Protein AF-A0A840R3I0-F1 (afdb_monomer)

Nearest PDB structures (foldseek):
  2jao-assembly1_A  TM=8.597E-01  e=3.260E-11  Mus musculus
  4l57-assembly1_B-2  TM=8.379E-01  e=2.140E-10  Homo sapiens
  4yih-assembly1_B  TM=8.306E-01  e=2.140E-10  Homo sapiens
  4l6c-assembly1_A  TM=8.025E-01  e=9.720E-11  Homo sapiens
  4mum-assembly1_A-2  TM=7.856E-01  e=7.203E-10  Homo sapiens

Organism: NCBI:txid641702

Radius of gyration: 22.72 Å; Cα contacts (8 Å, |Δi|>4): 338; chains: 1; bounding box: 60×53×65 Å

Structure (mmCIF, N/CA/C/O backbone):
data_AF-A0A840R3I0-F1
#
_entry.id   AF-A0A840R3I0-F1
#
loop_
_atom_site.group_PDB
_atom_site.id
_atom_site.type_symbol
_atom_site.label_atom_id
_atom_site.label_alt_id
_atom_site.label_comp_id
_atom_site.label_asym_id
_atom_site.label_entity_id
_atom_site.label_seq_id
_atom_site.pdbx_PDB_ins_code
_atom_site.Cartn_x
_atom_site.Cartn_y
_atom_site.Cartn_z
_atom_site.occupancy
_atom_site.B_iso_or_equiv
_atom_site.auth_seq_id
_atom_site.auth_comp_id
_atom_site.auth_asym_id
_atom_site.auth_atom_id
_atom_site.pdbx_PDB_model_num
ATOM 1 N N . MET A 1 1 ? -36.618 -3.428 13.137 1.00 37.09 1 MET A N 1
ATOM 2 C CA . MET A 1 1 ? -35.444 -3.720 13.978 1.00 37.09 1 MET A CA 1
ATOM 3 C C . MET A 1 1 ? -34.244 -3.795 13.050 1.00 37.09 1 MET A C 1
ATOM 5 O O . MET A 1 1 ? -34.026 -4.826 12.432 1.00 37.09 1 MET A O 1
ATOM 9 N N . ARG A 1 2 ? -33.589 -2.657 12.814 1.00 34.25 2 ARG A N 1
ATOM 10 C CA . ARG A 1 2 ? -32.203 -2.610 12.343 1.00 34.25 2 ARG A CA 1
ATOM 11 C C . ARG A 1 2 ? -31.468 -2.028 13.534 1.00 34.25 2 ARG A C 1
ATOM 13 O O . ARG A 1 2 ? -31.820 -0.922 13.937 1.00 34.25 2 ARG A O 1
ATOM 20 N N . ASP A 1 3 ? -30.626 -2.843 14.146 1.00 40.00 3 ASP A N 1
ATOM 21 C CA . ASP A 1 3 ? -29.801 -2.406 15.258 1.00 40.00 3 ASP A CA 1
ATOM 22 C C . ASP A 1 3 ? -28.827 -1.315 14.808 1.00 40.00 3 ASP A C 1
ATOM 24 O O . ASP A 1 3 ? -28.523 -1.144 13.624 1.00 40.00 3 ASP A O 1
ATOM 28 N N . GLU A 1 4 ? -28.449 -0.543 15.811 1.00 42.91 4 GLU A N 1
ATOM 29 C CA . GLU A 1 4 ? -27.742 0.723 15.810 1.00 42.91 4 GLU A CA 1
ATOM 30 C C . GLU A 1 4 ? -26.266 0.565 15.383 1.00 42.91 4 GLU A C 1
ATOM 32 O O . GLU A 1 4 ? -25.598 -0.393 15.758 1.00 42.91 4 GLU A O 1
ATOM 37 N N . ALA A 1 5 ? -25.788 1.524 14.580 1.00 47.19 5 ALA A N 1
ATOM 38 C CA . ALA A 1 5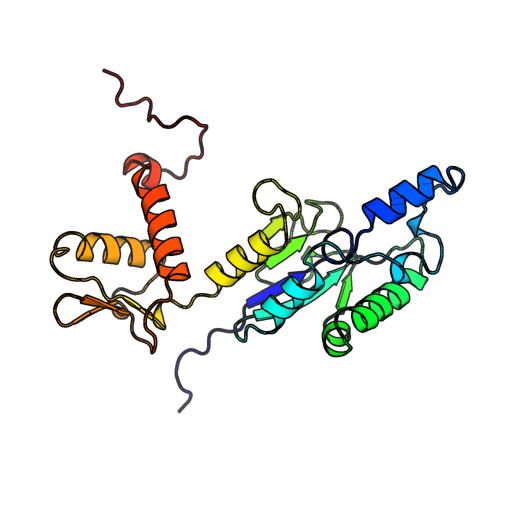 ? -24.385 1.886 14.329 1.00 47.19 5 ALA A CA 1
ATOM 39 C C . ALA A 1 5 ? -23.356 0.752 14.095 1.00 47.19 5 ALA A C 1
ATOM 41 O O . ALA A 1 5 ? -22.420 0.580 14.868 1.00 47.19 5 ALA A O 1
ATOM 42 N N . SER A 1 6 ? -23.421 0.058 12.955 1.00 50.69 6 SER A N 1
ATOM 43 C CA . SER A 1 6 ? -22.200 -0.532 12.385 1.00 50.69 6 SER A CA 1
ATOM 44 C C . SER A 1 6 ? -21.416 0.578 11.678 1.00 50.69 6 SER A C 1
ATOM 46 O O . SER A 1 6 ? -21.852 1.041 10.622 1.00 50.69 6 SER A O 1
ATOM 48 N N . HIS A 1 7 ? -20.308 1.046 12.253 1.00 65.56 7 HIS A N 1
ATOM 49 C CA . HIS A 1 7 ? -19.396 1.945 11.540 1.00 65.56 7 HIS A CA 1
ATOM 50 C C . HIS A 1 7 ? -18.887 1.213 10.285 1.00 65.56 7 HIS A C 1
ATOM 52 O O . HIS A 1 7 ? -18.462 0.060 10.387 1.00 65.56 7 HIS A O 1
ATOM 58 N N . GLU A 1 8 ? -18.996 1.826 9.102 1.00 82.56 8 GLU A N 1
ATOM 59 C CA . GLU A 1 8 ? -18.443 1.227 7.881 1.00 82.56 8 GLU A CA 1
ATOM 60 C C . GLU A 1 8 ? -16.918 1.066 8.041 1.00 82.56 8 GLU A C 1
ATOM 62 O O . GLU A 1 8 ? -16.276 1.969 8.593 1.00 82.56 8 GLU A O 1
ATOM 67 N N . PRO A 1 9 ? -16.326 -0.070 7.613 1.00 90.50 9 PRO A N 1
ATOM 68 C CA . PRO A 1 9 ? -14.882 -0.261 7.667 1.00 90.50 9 PRO A CA 1
ATOM 69 C C . PRO A 1 9 ? -14.148 0.865 6.941 1.00 90.50 9 PRO A C 1
ATOM 71 O O . PRO A 1 9 ? -14.553 1.288 5.857 1.00 90.50 9 PRO A O 1
ATOM 74 N N . LYS A 1 10 ? -13.040 1.333 7.518 1.00 94.94 10 LYS A N 1
ATOM 75 C CA . LYS A 1 10 ? -12.209 2.351 6.872 1.00 94.94 10 LYS A CA 1
ATOM 76 C C . LYS A 1 10 ? -11.450 1.744 5.705 1.00 94.94 10 LYS A C 1
ATOM 78 O O . LYS A 1 10 ? -10.843 0.682 5.837 1.00 94.94 10 LYS A O 1
ATOM 83 N N . ILE A 1 11 ? -11.429 2.447 4.584 1.00 98.19 11 ILE A N 1
ATOM 84 C CA . ILE A 1 11 ? -10.759 2.006 3.366 1.00 98.19 11 ILE A CA 1
ATOM 85 C C . ILE A 1 11 ? -9.297 2.445 3.419 1.00 98.19 11 ILE A C 1
ATOM 87 O O . ILE A 1 11 ? -8.989 3.639 3.455 1.00 98.19 11 ILE A O 1
ATOM 91 N N . VAL A 1 12 ? -8.392 1.471 3.381 1.00 98.69 12 VAL A N 1
ATOM 92 C CA . VAL A 1 12 ? -6.944 1.693 3.357 1.00 98.69 12 VAL A CA 1
ATOM 93 C C . VAL A 1 12 ? -6.405 1.244 2.010 1.00 98.69 12 VAL A C 1
ATOM 95 O O . VAL A 1 12 ? -6.532 0.077 1.646 1.00 98.69 12 VAL A O 1
ATOM 98 N N . TYR A 1 13 ? -5.753 2.149 1.291 1.00 98.88 13 TYR A N 1
ATOM 99 C CA . TYR A 1 13 ? -4.959 1.809 0.118 1.00 98.88 13 TYR A CA 1
ATOM 100 C C . TYR A 1 13 ? -3.482 1.717 0.480 1.00 98.88 13 TYR A C 1
ATOM 102 O O . TYR A 1 13 ? -2.949 2.571 1.186 1.00 98.88 13 TYR A O 1
ATOM 110 N N . VAL A 1 14 ? -2.816 0.695 -0.042 1.00 98.88 14 VAL A N 1
ATOM 111 C CA . VAL A 1 14 ? -1.383 0.458 0.135 1.00 98.88 14 VAL A CA 1
ATOM 112 C C . VAL A 1 14 ? -0.718 0.422 -1.239 1.00 98.88 14 VAL A C 1
ATOM 114 O O . VAL A 1 14 ? -1.128 -0.370 -2.091 1.00 98.88 14 VAL A O 1
ATOM 117 N N . ASP A 1 15 ? 0.285 1.267 -1.483 1.00 98.75 15 ASP A N 1
ATOM 118 C CA . ASP A 1 15 ? 1.086 1.163 -2.707 1.00 98.75 15 ASP A CA 1
ATOM 119 C C . ASP A 1 15 ? 1.976 -0.089 -2.709 1.00 98.75 15 ASP A C 1
ATOM 121 O O . ASP A 1 15 ? 2.242 -0.704 -1.680 1.00 98.75 15 ASP A O 1
ATOM 125 N N . MET A 1 16 ? 2.438 -0.489 -3.890 1.00 98.44 16 MET A N 1
ATOM 126 C CA . MET A 1 16 ? 3.395 -1.573 -4.043 1.00 98.44 16 MET A CA 1
ATOM 127 C C . MET A 1 16 ? 4.840 -1.096 -4.027 1.00 98.44 16 MET A C 1
ATOM 129 O O . MET A 1 16 ? 5.598 -1.518 -3.157 1.00 98.44 16 MET A O 1
ATOM 133 N N . ASP A 1 17 ? 5.226 -0.286 -5.012 1.00 98.12 17 ASP A N 1
ATOM 134 C CA . ASP A 1 17 ? 6.631 0.039 -5.247 1.00 98.12 17 ASP A CA 1
ATOM 135 C C . ASP A 1 17 ? 7.137 0.903 -4.081 1.00 98.12 17 ASP A C 1
ATOM 137 O O . ASP A 1 17 ? 6.480 1.850 -3.682 1.00 98.12 17 ASP A O 1
ATOM 141 N N . ASP A 1 18 ? 8.243 0.491 -3.466 1.00 98.50 18 ASP A N 1
ATOM 142 C CA . ASP A 1 18 ? 8.879 1.085 -2.280 1.00 98.50 18 ASP A CA 1
ATOM 143 C C . ASP A 1 18 ? 8.010 1.179 -1.004 1.00 98.50 18 ASP A C 1
ATOM 145 O O . ASP A 1 18 ? 8.418 1.770 -0.002 1.00 98.50 18 ASP A O 1
ATOM 149 N N . VAL A 1 19 ? 6.875 0.467 -0.978 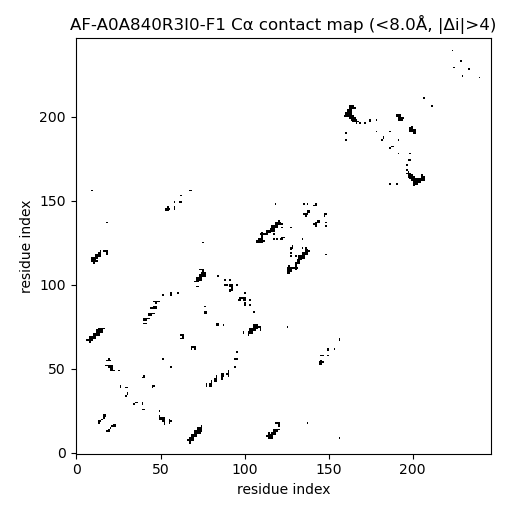1.00 98.81 19 VAL A N 1
ATOM 150 C CA . VAL A 1 19 ? 6.012 0.276 0.205 1.00 98.81 19 VAL A CA 1
ATOM 151 C C . VAL A 1 19 ? 5.847 -1.209 0.545 1.00 98.81 19 VAL A C 1
ATOM 153 O O . VAL A 1 19 ? 6.201 -1.639 1.646 1.00 98.81 19 VAL A O 1
ATOM 156 N N . LEU A 1 20 ? 5.351 -2.021 -0.395 1.00 98.81 20 LEU A N 1
ATOM 157 C CA . LEU A 1 20 ? 5.270 -3.482 -0.257 1.00 98.81 20 LEU A CA 1
ATOM 158 C C . LEU A 1 20 ? 6.506 -4.190 -0.817 1.00 98.81 20 LEU A C 1
ATOM 160 O O . LEU A 1 20 ? 6.918 -5.216 -0.274 1.00 98.81 20 LEU A O 1
ATOM 164 N N . CYS A 1 21 ? 7.094 -3.671 -1.895 1.00 98.38 21 CYS A N 1
ATOM 165 C CA . CYS A 1 21 ? 8.223 -4.275 -2.593 1.00 98.38 21 CYS A CA 1
ATOM 166 C C . CYS A 1 21 ? 9.316 -3.250 -2.913 1.00 98.38 21 CYS A C 1
ATOM 168 O O . CYS A 1 21 ? 9.038 -2.087 -3.151 1.00 98.38 21 CYS A O 1
ATOM 170 N N . ASN A 1 22 ? 10.575 -3.676 -2.900 1.00 97.94 22 ASN A N 1
ATOM 171 C CA . ASN A 1 22 ? 11.740 -2.802 -2.972 1.00 97.94 22 ASN A CA 1
ATOM 172 C C . ASN A 1 22 ? 12.113 -2.501 -4.431 1.00 97.94 22 ASN A C 1
ATOM 174 O O . ASN A 1 22 ? 12.940 -3.184 -5.050 1.00 97.94 22 ASN A O 1
ATOM 178 N N . PHE A 1 23 ? 11.454 -1.495 -4.998 1.00 97.81 23 PHE A N 1
ATOM 179 C CA . PHE A 1 23 ? 11.657 -1.059 -6.373 1.00 97.81 23 PHE A CA 1
ATOM 180 C C . PHE A 1 23 ? 12.960 -0.268 -6.514 1.00 97.81 23 PHE A C 1
ATOM 182 O O . PHE A 1 23 ? 13.721 -0.514 -7.453 1.00 97.81 23 PHE A O 1
ATOM 189 N N . ALA A 1 24 ? 13.267 0.619 -5.567 1.00 97.50 24 ALA A N 1
ATOM 190 C CA . ALA A 1 24 ? 14.483 1.420 -5.549 1.00 97.50 24 ALA A CA 1
ATOM 191 C C . ALA A 1 24 ? 15.746 0.552 -5.541 1.00 97.50 24 ALA A C 1
ATOM 193 O O . ALA A 1 24 ? 16.683 0.830 -6.295 1.00 97.50 24 ALA A O 1
ATOM 194 N N . GLN A 1 25 ? 15.782 -0.524 -4.743 1.00 97.00 25 GLN A N 1
ATOM 195 C CA . GLN A 1 25 ? 16.905 -1.465 -4.756 1.00 97.00 25 GLN A CA 1
ATOM 196 C C . GLN A 1 25 ? 17.075 -2.095 -6.139 1.00 97.00 25 GLN A C 1
ATOM 198 O O . GLN A 1 25 ? 18.167 -2.026 -6.704 1.00 97.00 25 GLN A O 1
ATOM 203 N N . MET A 1 26 ? 16.004 -2.663 -6.704 1.00 96.44 26 MET A N 1
ATOM 204 C CA . MET A 1 26 ? 16.045 -3.257 -8.043 1.00 96.44 26 MET A CA 1
ATOM 205 C C . MET A 1 26 ? 16.545 -2.246 -9.078 1.00 96.44 26 MET A C 1
ATOM 207 O O . MET A 1 26 ? 17.436 -2.556 -9.872 1.00 96.44 26 MET A O 1
ATOM 211 N N . TYR A 1 27 ? 16.010 -1.024 -9.048 1.00 96.94 27 TYR A N 1
ATOM 212 C CA . TYR A 1 27 ? 16.350 0.021 -10.003 1.00 96.94 27 TYR A CA 1
ATOM 213 C C . TYR A 1 27 ? 17.838 0.385 -9.928 1.00 96.94 27 TYR A C 1
ATOM 215 O O . TYR A 1 27 ? 18.520 0.424 -10.955 1.00 96.94 27 TYR A O 1
ATOM 223 N N . ASN A 1 28 ? 18.353 0.611 -8.717 1.00 97.31 28 ASN A N 1
ATOM 224 C CA . ASN A 1 28 ? 19.746 0.990 -8.490 1.00 97.31 28 ASN A CA 1
ATOM 225 C C . ASN A 1 28 ? 20.713 -0.131 -8.883 1.00 97.31 28 ASN A C 1
ATOM 227 O O . ASN A 1 28 ? 21.673 0.115 -9.612 1.00 97.31 28 ASN A O 1
ATOM 231 N N . GLU A 1 29 ? 20.428 -1.369 -8.480 1.00 96.75 29 GLU A N 1
ATOM 232 C CA . GLU A 1 29 ? 21.244 -2.524 -8.853 1.00 96.75 29 GLU A CA 1
ATOM 233 C C . GLU A 1 29 ? 21.243 -2.767 -10.370 1.00 96.75 29 GLU A C 1
ATOM 235 O O . GLU A 1 29 ? 22.274 -3.106 -10.956 1.00 96.75 29 GLU A O 1
ATOM 240 N N . SER A 1 30 ? 20.100 -2.574 -11.036 1.00 96.38 30 SER A N 1
ATOM 241 C CA . SER A 1 30 ? 20.028 -2.671 -12.493 1.00 96.38 30 SER A CA 1
ATOM 242 C C . SER A 1 30 ? 20.846 -1.576 -13.169 1.00 96.38 30 SER A C 1
ATOM 244 O O . SER A 1 30 ? 21.486 -1.859 -14.177 1.00 96.38 30 SER A O 1
ATOM 246 N N . LYS A 1 31 ? 20.848 -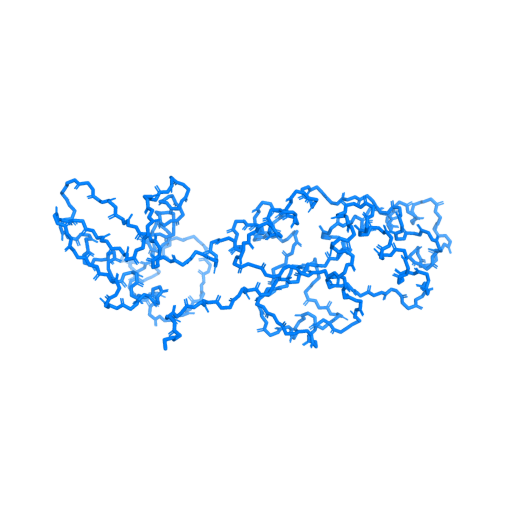0.344 -12.646 1.00 96.62 31 LYS A N 1
ATOM 247 C CA . LYS A 1 31 ? 21.667 0.750 -13.190 1.00 96.62 31 LYS A CA 1
ATOM 248 C C . LYS A 1 31 ? 23.160 0.524 -12.995 1.00 96.62 31 LYS A C 1
ATOM 250 O O . LYS A 1 31 ? 23.938 0.911 -13.860 1.00 96.62 31 LYS A O 1
ATOM 255 N N . GLU A 1 32 ? 23.553 -0.105 -11.893 1.00 97.44 32 GLU A N 1
ATOM 256 C CA . GLU A 1 32 ? 24.948 -0.462 -11.639 1.00 97.44 32 GLU A CA 1
ATOM 257 C C . GLU A 1 32 ? 25.435 -1.566 -12.590 1.00 97.44 32 GLU A C 1
ATOM 259 O O . GLU A 1 32 ? 26.530 -1.469 -13.142 1.00 97.44 32 GLU A O 1
ATOM 264 N N . ARG A 1 33 ? 24.615 -2.601 -12.822 1.00 96.94 33 ARG A N 1
ATOM 265 C CA . ARG A 1 33 ? 24.980 -3.745 -13.679 1.00 96.94 33 ARG A CA 1
ATOM 266 C C . ARG A 1 33 ? 24.802 -3.479 -15.176 1.00 96.94 33 ARG A C 1
ATOM 268 O O . ARG A 1 33 ? 25.572 -4.009 -15.973 1.00 96.94 33 ARG A O 1
ATOM 275 N N . HIS A 1 34 ? 23.793 -2.691 -15.540 1.00 96.06 34 HIS A N 1
ATOM 276 C CA . HIS A 1 34 ? 23.347 -2.449 -16.917 1.00 96.06 34 HIS A CA 1
ATOM 277 C C . HIS A 1 34 ? 23.080 -0.952 -17.162 1.00 96.06 34 HIS A C 1
ATOM 279 O O . HIS A 1 34 ? 21.933 -0.544 -17.386 1.00 96.06 34 HIS A O 1
ATOM 285 N N . PRO A 1 35 ? 24.115 -0.093 -17.095 1.00 96.25 35 PRO A N 1
ATOM 286 C CA . PRO A 1 35 ? 23.960 1.356 -17.233 1.00 96.25 35 PRO A CA 1
ATOM 287 C C . PRO A 1 35 ? 23.405 1.790 -18.600 1.00 96.25 35 PRO A C 1
ATOM 289 O O . PRO A 1 35 ? 22.845 2.881 -18.716 1.00 96.25 35 PRO A O 1
ATOM 292 N N . GLU A 1 36 ? 23.532 0.949 -19.628 1.00 97.38 36 GLU A N 1
ATOM 293 C CA . GLU A 1 36 ? 22.990 1.159 -20.971 1.00 97.38 36 GLU A CA 1
ATOM 294 C C . GLU A 1 36 ? 21.457 1.103 -21.035 1.00 97.38 36 GLU A C 1
ATOM 296 O O . GLU A 1 36 ? 20.860 1.646 -21.967 1.00 97.38 36 GLU A O 1
ATOM 301 N N . ILE A 1 37 ? 20.804 0.471 -20.054 1.00 94.94 37 ILE A N 1
ATOM 302 C CA . ILE A 1 37 ? 19.345 0.396 -19.990 1.00 94.94 37 ILE A CA 1
ATOM 303 C C . ILE A 1 37 ? 18.821 1.706 -19.401 1.00 94.94 37 ILE A C 1
ATOM 305 O O . ILE A 1 37 ? 18.919 1.958 -18.198 1.00 94.94 37 ILE A O 1
ATOM 309 N N . GLU A 1 38 ? 18.235 2.558 -20.245 1.00 94.69 38 GLU A N 1
ATOM 310 C CA . GLU A 1 38 ? 17.700 3.864 -19.831 1.00 94.69 38 GLU A CA 1
ATOM 311 C C . GLU A 1 38 ? 16.593 3.725 -18.772 1.00 94.69 38 GLU A C 1
ATOM 313 O O . GLU A 1 38 ? 16.636 4.416 -17.752 1.00 94.69 38 GLU A O 1
ATOM 318 N N . TYR A 1 39 ? 15.683 2.762 -18.949 1.00 94.69 39 TYR A N 1
ATOM 319 C CA . TYR A 1 39 ? 14.553 2.503 -18.052 1.00 94.69 39 TYR A CA 1
ATOM 320 C C . TYR A 1 39 ? 14.592 1.057 -17.532 1.00 94.69 39 TYR A C 1
ATOM 322 O O . TYR A 1 39 ? 13.979 0.193 -18.148 1.00 94.69 39 TYR A O 1
ATOM 330 N N . PRO A 1 40 ? 15.272 0.759 -16.408 1.00 95.00 40 PRO A N 1
ATOM 331 C CA . PRO A 1 40 ? 15.318 -0.590 -15.827 1.00 95.00 40 PRO A CA 1
ATOM 332 C C . PRO A 1 40 ? 13.950 -1.275 -15.703 1.00 95.00 40 PRO A C 1
ATOM 334 O O . PRO A 1 40 ? 13.775 -2.427 -16.076 1.00 95.00 40 PRO A O 1
ATOM 337 N N . HIS A 1 41 ? 12.939 -0.519 -15.280 1.00 93.50 41 HIS A N 1
ATOM 338 C CA . HIS A 1 41 ? 11.567 -0.991 -15.095 1.00 93.50 41 HIS A CA 1
ATOM 339 C C . HIS A 1 41 ? 10.789 -1.257 -16.399 1.00 93.50 41 HIS A C 1
ATOM 341 O O . HIS A 1 41 ? 9.624 -1.657 -16.337 1.00 93.50 41 HIS A O 1
ATOM 347 N N . SER A 1 42 ? 11.379 -1.003 -17.575 1.00 95.06 42 SER A N 1
ATOM 348 C CA . SER A 1 42 ? 10.792 -1.385 -18.868 1.00 95.06 42 SER A CA 1
ATOM 349 C C . SER A 1 42 ? 11.045 -2.861 -19.212 1.00 95.06 42 SER A C 1
ATOM 351 O O . SER A 1 42 ? 10.356 -3.418 -20.066 1.00 95.06 42 SER A O 1
ATOM 353 N N . VAL A 1 43 ? 12.002 -3.505 -18.534 1.00 94.62 43 VAL A N 1
ATOM 354 C CA . VAL A 1 43 ? 12.402 -4.893 -18.788 1.00 94.62 43 VAL A CA 1
ATOM 355 C C . VAL A 1 43 ? 11.339 -5.864 -18.242 1.00 94.62 43 VAL A C 1
ATOM 357 O O . VAL A 1 43 ? 10.934 -5.722 -17.083 1.00 94.62 43 VAL A O 1
ATOM 360 N N . PRO A 1 44 ? 10.877 -6.857 -19.029 1.00 94.31 44 PRO A N 1
ATOM 361 C CA . PRO A 1 44 ? 9.978 -7.905 -18.544 1.00 94.31 44 PRO A CA 1
ATOM 362 C C . PRO A 1 44 ? 10.546 -8.669 -17.342 1.00 94.31 44 PRO A C 1
ATOM 364 O O . PRO A 1 44 ? 11.755 -8.764 -17.166 1.00 94.31 44 PRO A O 1
ATOM 367 N N . GLU A 1 45 ? 9.657 -9.225 -16.526 1.00 94.00 45 GLU A N 1
ATOM 368 C CA . GLU A 1 45 ? 9.931 -9.949 -15.275 1.00 94.00 45 GLU A CA 1
ATOM 369 C C . GLU A 1 45 ? 10.506 -9.097 -14.132 1.00 94.00 45 GLU A C 1
ATOM 371 O O . GLU A 1 45 ? 10.705 -9.605 -13.025 1.00 94.00 45 GLU A O 1
ATOM 376 N N . THR A 1 46 ? 10.712 -7.795 -14.351 1.00 93.88 46 THR A N 1
ATOM 377 C CA . THR A 1 46 ? 11.218 -6.872 -13.329 1.00 93.88 46 THR A CA 1
ATOM 378 C C . THR A 1 46 ? 10.320 -6.832 -12.093 1.00 93.88 46 THR A C 1
ATOM 380 O O . THR A 1 46 ? 10.809 -6.988 -10.976 1.00 93.88 46 THR A O 1
ATOM 383 N N . PHE A 1 47 ? 9.003 -6.665 -12.260 1.00 96.31 47 PHE A N 1
ATOM 384 C CA . PHE A 1 47 ? 8.095 -6.510 -11.117 1.00 96.31 47 PHE A CA 1
ATOM 385 C C . PHE A 1 47 ? 7.821 -7.840 -10.408 1.00 96.31 47 PHE A C 1
ATOM 387 O O . PHE A 1 47 ? 7.512 -7.859 -9.219 1.00 96.31 47 PHE A O 1
ATOM 394 N N . LEU A 1 48 ? 7.966 -8.964 -11.116 1.00 95.06 48 LEU A N 1
ATOM 395 C CA . LEU A 1 48 ? 7.742 -10.301 -10.564 1.00 95.06 48 LEU A CA 1
ATOM 396 C C . LEU A 1 48 ? 8.764 -10.663 -9.476 1.00 95.06 48 LEU A C 1
ATOM 398 O O . LEU A 1 48 ? 8.461 -11.461 -8.588 1.00 95.06 48 LEU A O 1
ATOM 402 N N . ASN A 1 49 ? 9.972 -10.105 -9.566 1.00 92.75 49 ASN A N 1
ATOM 403 C CA . ASN A 1 49 ? 11.128 -10.510 -8.768 1.00 92.75 49 ASN A CA 1
ATOM 404 C C . ASN A 1 49 ? 11.553 -9.465 -7.726 1.00 92.75 49 ASN A C 1
ATOM 406 O O . ASN A 1 49 ? 12.618 -9.607 -7.126 1.00 92.75 49 ASN A O 1
ATOM 410 N N . LEU A 1 50 ? 10.740 -8.430 -7.495 1.00 97.75 50 LEU A N 1
ATOM 411 C CA . LEU A 1 50 ? 11.016 -7.437 -6.457 1.00 97.75 50 LEU A CA 1
ATOM 412 C C . LEU A 1 50 ? 11.022 -8.101 -5.075 1.00 97.75 50 LEU A C 1
ATOM 414 O O . LEU A 1 50 ? 10.109 -8.854 -4.731 1.00 97.75 50 LEU A O 1
ATOM 418 N N . ALA A 1 51 ? 12.045 -7.820 -4.272 1.00 98.06 51 ALA A N 1
ATOM 419 C CA . ALA A 1 51 ? 12.078 -8.267 -2.885 1.00 98.06 51 ALA A CA 1
ATOM 420 C C . ALA A 1 51 ? 10.988 -7.535 -2.078 1.00 98.06 51 ALA A C 1
ATOM 422 O O . ALA A 1 51 ? 10.755 -6.356 -2.336 1.00 98.06 51 ALA A O 1
ATOM 423 N N . PRO A 1 52 ? 10.313 -8.174 -1.110 1.00 98.44 52 PRO A N 1
ATOM 424 C CA . PRO A 1 52 ? 9.438 -7.455 -0.187 1.00 98.44 52 PRO A CA 1
ATOM 425 C C . PRO A 1 52 ? 10.202 -6.395 0.615 1.00 98.44 52 PRO A C 1
ATOM 427 O O . PRO A 1 52 ? 11.367 -6.597 0.953 1.00 98.44 52 PRO A O 1
ATOM 430 N N . MET A 1 53 ? 9.533 -5.292 0.951 1.00 98.38 53 MET A N 1
ATOM 431 C CA . MET A 1 53 ? 10.043 -4.319 1.921 1.00 98.38 53 MET A CA 1
ATOM 432 C C . MET A 1 53 ? 10.021 -4.906 3.341 1.00 98.38 53 MET A C 1
ATOM 434 O O . MET A 1 53 ? 9.165 -5.733 3.675 1.00 98.38 53 MET A O 1
ATOM 438 N N . ASP A 1 54 ? 10.941 -4.461 4.199 1.00 98.00 54 ASP A N 1
ATOM 439 C CA . ASP A 1 54 ? 11.026 -4.929 5.587 1.00 98.00 54 ASP A CA 1
ATOM 440 C C . ASP A 1 54 ? 9.715 -4.666 6.344 1.00 98.00 54 ASP A C 1
ATOM 442 O O . ASP A 1 54 ? 9.243 -3.533 6.440 1.00 98.00 54 ASP A O 1
ATOM 446 N N . GLY A 1 55 ? 9.120 -5.728 6.892 1.00 97.31 55 GLY A N 1
ATOM 447 C CA . GLY A 1 55 ? 7.844 -5.669 7.612 1.00 97.31 55 GLY A CA 1
ATOM 448 C C . GLY A 1 55 ? 6.597 -5.569 6.726 1.00 97.31 55 GLY A C 1
ATOM 449 O O . GLY A 1 55 ? 5.493 -5.582 7.262 1.00 97.31 55 GLY A O 1
ATOM 450 N N . ALA A 1 56 ? 6.726 -5.529 5.395 1.00 98.38 56 ALA A N 1
ATOM 451 C CA . ALA A 1 56 ? 5.588 -5.320 4.496 1.00 98.38 56 ALA A CA 1
ATOM 452 C C . ALA A 1 56 ? 4.539 -6.422 4.536 1.00 98.38 56 ALA A C 1
ATOM 454 O O . ALA A 1 56 ? 3.344 -6.148 4.628 1.00 98.38 56 ALA A O 1
ATOM 455 N N . ILE A 1 57 ? 4.986 -7.676 4.483 1.00 98.50 57 ILE A N 1
ATOM 456 C CA . ILE A 1 57 ? 4.084 -8.830 4.472 1.00 98.50 57 ILE A CA 1
ATOM 457 C C . ILE A 1 57 ? 3.308 -8.905 5.793 1.00 98.50 57 ILE A C 1
ATOM 459 O O . ILE A 1 57 ? 2.085 -9.025 5.794 1.00 98.50 57 ILE A O 1
ATOM 463 N N . GLU A 1 58 ? 4.006 -8.762 6.923 1.00 97.50 58 GLU A N 1
ATOM 464 C CA . GLU A 1 58 ? 3.397 -8.763 8.258 1.00 97.50 58 GLU A CA 1
ATOM 465 C C . GLU A 1 58 ? 2.461 -7.564 8.462 1.00 97.50 58 GLU A C 1
ATOM 467 O O . GLU A 1 58 ? 1.331 -7.739 8.917 1.00 97.50 58 GLU A O 1
ATOM 472 N N . GLY A 1 59 ? 2.891 -6.358 8.084 1.00 96.75 59 GLY A N 1
ATOM 473 C CA . GLY A 1 59 ? 2.103 -5.135 8.220 1.00 96.75 59 GLY A CA 1
ATOM 474 C C . GLY A 1 59 ? 0.822 -5.168 7.388 1.00 96.75 59 GLY A C 1
ATOM 475 O O . GLY A 1 59 ? -0.257 -4.883 7.908 1.00 96.75 59 GLY A O 1
ATOM 476 N N . PHE A 1 60 ? 0.906 -5.606 6.128 1.00 98.69 60 PHE A N 1
ATOM 477 C CA . PHE A 1 60 ? -0.266 -5.761 5.266 1.00 98.69 60 PHE A CA 1
ATOM 478 C C . PHE A 1 60 ? -1.272 -6.766 5.839 1.00 98.69 60 PHE A C 1
ATOM 480 O O . PHE A 1 60 ? -2.474 -6.488 5.876 1.00 98.69 60 PHE A O 1
ATOM 487 N N . HIS A 1 61 ? -0.801 -7.926 6.310 1.00 97.94 61 HIS A N 1
ATOM 488 C CA . HIS A 1 61 ? -1.673 -8.931 6.919 1.00 97.94 61 HIS A CA 1
ATOM 489 C C . HIS A 1 61 ? -2.267 -8.469 8.250 1.00 97.94 61 HIS A C 1
ATOM 491 O O . HIS A 1 61 ? -3.430 -8.767 8.511 1.00 97.94 61 HIS A O 1
ATOM 497 N N . THR A 1 62 ? -1.519 -7.706 9.051 1.00 94.81 62 THR A N 1
ATOM 498 C CA . THR A 1 62 ? -2.015 -7.120 10.305 1.00 94.81 62 THR A CA 1
ATOM 499 C C . THR A 1 62 ? -3.184 -6.178 10.037 1.00 94.81 62 THR A C 1
ATOM 501 O O . THR A 1 62 ? -4.260 -6.366 10.603 1.00 94.81 62 THR A O 1
ATOM 504 N N . LEU A 1 63 ? -3.030 -5.238 9.097 1.00 95.62 63 LEU A N 1
ATOM 505 C CA . LEU A 1 63 ? -4.126 -4.350 8.698 1.00 95.62 63 LEU A CA 1
ATOM 506 C C . LEU A 1 63 ? -5.300 -5.141 8.105 1.00 95.62 63 LEU A C 1
ATOM 508 O O . LEU A 1 63 ? -6.449 -4.897 8.455 1.00 95.62 63 LEU A O 1
ATOM 512 N N . SER A 1 64 ? -5.020 -6.119 7.239 1.00 96.38 64 SER A N 1
ATOM 513 C CA . SER A 1 64 ? -6.056 -6.917 6.563 1.00 96.38 64 SER A CA 1
ATOM 514 C C . SER A 1 64 ? -6.848 -7.829 7.503 1.00 96.38 64 SER A C 1
ATOM 516 O O . SER A 1 64 ? -7.941 -8.264 7.144 1.00 96.38 64 SER A O 1
ATOM 518 N N . ALA A 1 65 ? -6.293 -8.160 8.671 1.00 92.50 65 ALA A N 1
ATOM 519 C CA . ALA A 1 65 ? -6.957 -8.956 9.698 1.00 92.50 65 ALA A CA 1
ATOM 520 C C . ALA A 1 65 ? -7.870 -8.115 10.606 1.00 92.50 65 ALA A C 1
ATOM 522 O O . ALA A 1 65 ? -8.664 -8.683 11.359 1.00 92.50 65 ALA A O 1
ATOM 523 N N . ASN A 1 66 ? -7.773 -6.782 10.553 1.00 88.62 66 ASN A N 1
ATOM 524 C CA . ASN A 1 66 ? -8.612 -5.891 11.340 1.00 88.62 66 ASN A CA 1
ATOM 525 C C . ASN A 1 66 ? -10.004 -5.759 10.686 1.00 88.62 66 ASN A C 1
ATOM 527 O O . ASN A 1 66 ? -10.107 -5.214 9.590 1.00 88.62 66 ASN A O 1
ATOM 531 N N . PRO A 1 67 ? -11.096 -6.189 11.347 1.00 87.44 67 PRO A N 1
ATOM 532 C CA . PRO A 1 67 ? -12.444 -6.137 10.773 1.00 87.44 67 PRO A CA 1
ATOM 533 C C . PRO A 1 67 ? -12.988 -4.711 10.594 1.00 87.44 67 PRO A C 1
ATOM 535 O O . PRO A 1 67 ? -14.021 -4.535 9.955 1.00 87.44 67 PRO A O 1
ATOM 538 N N . LYS A 1 68 ? -12.320 -3.700 11.166 1.00 87.69 68 LYS A N 1
ATOM 539 C CA . LYS A 1 68 ? -12.652 -2.279 10.996 1.00 87.69 68 LYS A CA 1
ATOM 540 C C . LYS A 1 68 ? -11.975 -1.665 9.767 1.00 87.69 68 LYS A C 1
ATOM 542 O O . LYS A 1 68 ? -12.123 -0.465 9.542 1.00 87.69 68 LYS A O 1
ATOM 547 N N . LEU A 1 69 ? -11.220 -2.456 9.002 1.00 94.56 69 LEU A N 1
ATOM 548 C CA . LEU A 1 69 ? -10.466 -2.017 7.835 1.00 94.56 69 LEU A CA 1
ATOM 549 C C . LEU A 1 69 ? -10.821 -2.829 6.591 1.00 94.56 69 LEU A C 1
ATOM 551 O O . LEU A 1 69 ? -10.786 -4.057 6.600 1.00 94.56 69 LEU A O 1
ATOM 555 N N . ASP A 1 70 ? -11.028 -2.119 5.489 1.00 97.62 70 ASP A N 1
ATOM 556 C CA . ASP A 1 70 ? -11.022 -2.678 4.145 1.00 97.62 70 ASP A CA 1
ATOM 557 C C . ASP A 1 70 ? -9.711 -2.294 3.450 1.00 97.62 70 ASP A C 1
ATOM 559 O O . ASP A 1 70 ? -9.525 -1.170 2.979 1.00 97.62 70 ASP A O 1
ATOM 563 N N . VAL A 1 71 ? -8.770 -3.241 3.417 1.00 98.56 71 VAL A N 1
ATOM 564 C CA . VAL A 1 71 ? -7.413 -3.019 2.897 1.00 98.56 71 VAL A CA 1
ATOM 565 C C . VAL A 1 71 ? -7.303 -3.439 1.435 1.00 98.56 71 VAL A C 1
ATOM 567 O O . VAL A 1 71 ? -7.497 -4.608 1.098 1.00 98.56 71 VAL A O 1
ATOM 570 N N . TYR A 1 72 ? -6.917 -2.496 0.582 1.00 98.88 72 TYR A N 1
ATOM 571 C CA . TYR A 1 72 ? -6.687 -2.673 -0.847 1.00 98.88 72 TYR A CA 1
ATOM 572 C C . TYR A 1 72 ? -5.250 -2.321 -1.221 1.00 98.88 72 TYR A C 1
ATOM 574 O O . TYR A 1 72 ? -4.587 -1.519 -0.564 1.00 98.88 72 TYR A O 1
ATOM 582 N N . ILE A 1 73 ? -4.782 -2.882 -2.333 1.00 98.88 73 ILE A N 1
ATOM 583 C CA . ILE A 1 73 ? -3.510 -2.493 -2.942 1.00 98.88 73 ILE A CA 1
ATOM 584 C C . ILE A 1 73 ? -3.825 -1.536 -4.088 1.00 98.88 73 ILE A C 1
ATOM 586 O O . ILE A 1 73 ? -4.637 -1.867 -4.950 1.00 98.88 73 ILE A O 1
ATOM 590 N N . LEU A 1 74 ? -3.193 -0.364 -4.119 1.00 98.75 74 LEU A N 1
ATOM 591 C CA . LEU A 1 74 ? -3.395 0.647 -5.158 1.00 98.75 74 LEU A CA 1
ATOM 592 C C . LEU A 1 74 ? -2.053 1.058 -5.756 1.00 98.75 74 LEU A C 1
ATOM 594 O O . LEU A 1 74 ? -1.352 1.899 -5.200 1.00 98.75 74 LEU A O 1
ATOM 598 N N . SER A 1 75 ? -1.720 0.493 -6.915 1.00 98.12 75 SER A N 1
ATOM 599 C CA . SER A 1 75 ? -0.425 0.724 -7.561 1.00 98.12 75 SER A CA 1
ATOM 600 C C . SER A 1 75 ? -0.570 1.269 -8.977 1.00 98.12 75 SER A C 1
ATOM 602 O O . SER A 1 75 ? -1.501 0.924 -9.709 1.00 98.12 75 SER A O 1
ATOM 604 N N . ALA A 1 76 ? 0.375 2.111 -9.390 1.00 95.94 76 ALA A N 1
ATOM 605 C CA . ALA A 1 76 ? 0.469 2.562 -10.771 1.00 95.94 76 ALA A CA 1
ATOM 606 C C . ALA A 1 76 ? 1.250 1.528 -11.607 1.00 95.94 76 ALA A C 1
ATOM 608 O O . ALA A 1 76 ? 2.395 1.210 -11.280 1.00 95.94 76 ALA A O 1
ATOM 609 N N . PRO A 1 77 ? 0.681 0.991 -12.700 1.00 93.62 77 PRO A N 1
ATOM 610 C CA . PRO A 1 77 ? 1.437 0.136 -13.607 1.00 93.62 77 PRO A CA 1
ATOM 611 C C . PRO A 1 77 ? 2.427 0.963 -14.442 1.00 93.62 77 PRO A C 1
ATOM 613 O O . PRO A 1 77 ? 2.207 2.145 -14.727 1.00 93.62 77 PRO A O 1
ATOM 616 N N . SER A 1 78 ? 3.505 0.324 -14.896 1.00 93.62 78 SER A N 1
ATOM 617 C CA . SER A 1 78 ? 4.443 0.936 -15.839 1.00 93.62 78 SER A CA 1
ATOM 618 C C . SER A 1 78 ? 3.858 0.910 -17.250 1.00 93.62 78 SER A C 1
ATOM 620 O O . SER A 1 78 ? 3.563 -0.153 -17.792 1.00 93.62 78 SER A O 1
ATOM 622 N N . VAL A 1 79 ? 3.744 2.074 -17.890 1.00 90.69 79 VAL A N 1
ATOM 623 C CA . VAL A 1 79 ? 3.356 2.159 -19.312 1.00 90.69 79 VAL A CA 1
ATOM 624 C C . VAL A 1 79 ? 4.475 1.703 -20.252 1.00 90.69 79 VAL A C 1
ATOM 626 O O . VAL A 1 79 ? 4.198 1.285 -21.372 1.00 90.69 79 VAL A O 1
ATOM 629 N N . PHE A 1 80 ? 5.730 1.748 -19.792 1.00 92.88 80 PHE A N 1
ATOM 630 C CA . PHE A 1 80 ? 6.896 1.287 -20.549 1.00 92.88 80 PHE A CA 1
ATOM 631 C C . PHE A 1 80 ? 7.071 -0.233 -20.500 1.00 92.88 80 PHE A C 1
ATOM 633 O O . PHE A 1 80 ? 7.763 -0.787 -21.347 1.00 92.88 80 PHE A O 1
ATOM 640 N N . ASN A 1 81 ? 6.431 -0.905 -19.538 1.00 94.25 81 ASN A N 1
ATOM 641 C CA . ASN A 1 81 ? 6.378 -2.359 -19.451 1.00 94.25 81 ASN A CA 1
ATOM 642 C C . ASN A 1 81 ? 4.915 -2.833 -19.369 1.00 94.25 81 ASN A C 1
ATOM 644 O O . ASN A 1 81 ? 4.361 -2.913 -18.269 1.00 94.25 81 ASN A O 1
ATOM 648 N N . PRO A 1 82 ? 4.286 -3.216 -20.495 1.00 94.19 82 PRO A N 1
ATOM 649 C CA . PRO A 1 82 ? 2.938 -3.787 -20.497 1.00 94.19 82 PRO A CA 1
ATOM 650 C C . PRO A 1 82 ? 2.797 -5.066 -19.658 1.00 94.19 82 PRO A C 1
ATOM 652 O O . PRO A 1 82 ? 1.697 -5.386 -19.213 1.00 94.19 82 PRO A O 1
ATOM 655 N N . HIS A 1 83 ? 3.887 -5.792 -19.397 1.00 96.25 83 HIS A N 1
ATOM 656 C CA . HIS A 1 83 ? 3.857 -6.961 -18.519 1.00 96.25 83 HIS A CA 1
ATOM 657 C C . HIS A 1 83 ? 3.708 -6.581 -17.042 1.00 96.25 83 HIS A C 1
ATOM 659 O O . HIS A 1 83 ? 3.227 -7.405 -16.263 1.00 96.25 83 HIS A O 1
ATOM 665 N N . SER A 1 84 ? 3.995 -5.327 -16.664 1.00 96.69 84 SER A N 1
ATOM 666 C CA . SER A 1 84 ? 3.902 -4.850 -15.275 1.00 96.69 84 SER A CA 1
ATOM 667 C C . SER A 1 84 ? 2.534 -5.102 -14.636 1.00 96.69 84 SER A C 1
ATOM 669 O O . SER A 1 84 ? 2.460 -5.401 -13.449 1.00 96.69 84 SER A O 1
ATOM 671 N N . TYR A 1 85 ? 1.456 -5.075 -15.423 1.00 96.75 85 TYR A N 1
ATOM 672 C CA . TYR A 1 85 ? 0.103 -5.389 -14.964 1.00 96.75 85 TYR A CA 1
ATOM 673 C C . TYR A 1 85 ? -0.005 -6.831 -14.455 1.00 96.75 85 TYR A C 1
ATOM 675 O O . TYR A 1 85 ? -0.494 -7.083 -13.354 1.00 96.75 85 TYR A O 1
ATOM 683 N N . THR A 1 86 ? 0.475 -7.784 -15.257 1.00 97.81 86 THR A N 1
ATOM 684 C CA . THR A 1 86 ? 0.428 -9.211 -14.912 1.00 97.81 86 THR A CA 1
ATOM 685 C C . THR A 1 86 ? 1.440 -9.532 -13.818 1.00 97.81 86 THR A C 1
ATOM 687 O O . THR A 1 86 ? 1.119 -10.245 -12.871 1.00 97.81 86 THR A O 1
ATOM 690 N N . GLU A 1 87 ? 2.645 -8.975 -13.911 1.00 98.19 87 GLU A N 1
ATOM 691 C CA . GLU A 1 87 ? 3.726 -9.212 -12.956 1.00 98.19 87 GLU A CA 1
ATOM 692 C C . GLU A 1 87 ? 3.386 -8.708 -11.553 1.00 98.19 87 GLU A C 1
ATOM 694 O O . GLU A 1 87 ? 3.554 -9.462 -10.599 1.00 98.19 87 GLU A O 1
ATOM 699 N N . LYS A 1 88 ? 2.828 -7.495 -11.413 1.00 98.31 88 LYS A N 1
ATOM 700 C CA . LYS A 1 88 ? 2.370 -6.979 -10.113 1.00 98.31 88 LYS A CA 1
ATOM 701 C C . LYS A 1 88 ? 1.279 -7.867 -9.514 1.00 98.31 88 LYS A C 1
ATOM 703 O O . LYS A 1 88 ? 1.353 -8.219 -8.341 1.00 98.31 88 LYS A O 1
ATOM 708 N N . ARG A 1 89 ? 0.311 -8.320 -10.321 1.00 98.31 89 ARG A N 1
ATOM 709 C CA . ARG A 1 89 ? -0.724 -9.267 -9.870 1.00 98.31 89 ARG A CA 1
ATOM 710 C C . ARG A 1 89 ? -0.126 -10.591 -9.387 1.00 98.31 89 ARG A C 1
ATOM 712 O O . ARG A 1 89 ? -0.569 -11.125 -8.373 1.00 98.31 89 ARG A O 1
ATOM 719 N N . LEU A 1 90 ? 0.857 -11.136 -10.106 1.00 98.62 90 LEU A N 1
ATOM 720 C CA . LEU A 1 90 ? 1.539 -12.377 -9.724 1.00 98.62 90 LEU A CA 1
ATOM 721 C C . LEU A 1 90 ? 2.405 -12.203 -8.473 1.00 98.62 90 LEU A C 1
ATOM 723 O O . LEU A 1 90 ? 2.446 -13.107 -7.642 1.00 98.62 90 LEU A O 1
ATOM 727 N N . TRP A 1 91 ? 3.059 -11.051 -8.320 1.00 98.69 91 TRP A N 1
ATOM 728 C CA . TRP A 1 91 ? 3.814 -10.707 -7.119 1.00 98.69 91 TRP A CA 1
ATOM 729 C C . TRP A 1 91 ? 2.900 -10.682 -5.889 1.00 98.69 91 TRP A C 1
ATOM 731 O O . TRP A 1 91 ? 3.200 -11.332 -4.889 1.00 98.69 91 TRP A O 1
ATOM 741 N N . VAL A 1 92 ? 1.742 -10.016 -5.992 1.00 98.81 92 VAL A N 1
ATOM 742 C CA . VAL A 1 92 ? 0.755 -9.958 -4.903 1.00 98.81 92 VAL A CA 1
ATOM 743 C C . VAL A 1 92 ? 0.296 -11.357 -4.501 1.00 98.81 92 VAL A C 1
ATOM 745 O O . VAL A 1 92 ? 0.350 -11.684 -3.321 1.00 98.81 92 VAL A O 1
ATOM 748 N N . GLU A 1 93 ? -0.092 -12.215 -5.450 1.00 98.62 93 GLU A N 1
ATOM 749 C CA . GLU A 1 93 ? -0.493 -13.589 -5.111 1.00 98.62 93 GLU A CA 1
ATOM 750 C C . GLU A 1 93 ? 0.644 -14.363 -4.429 1.00 98.62 93 GLU A C 1
ATOM 752 O O . GLU A 1 93 ? 0.416 -15.026 -3.419 1.00 98.62 93 GLU A O 1
ATOM 757 N N . ARG A 1 94 ? 1.870 -14.258 -4.959 1.00 98.50 94 ARG A N 1
ATOM 758 C CA . ARG A 1 94 ? 3.042 -14.971 -4.437 1.00 98.50 94 ARG A CA 1
ATOM 759 C C . ARG A 1 94 ? 3.345 -14.608 -2.983 1.00 98.50 94 ARG A C 1
ATOM 761 O O . ARG A 1 94 ? 3.744 -15.487 -2.224 1.00 98.50 94 ARG A O 1
ATOM 768 N N . HIS A 1 95 ? 3.208 -13.335 -2.621 1.00 98.56 95 HIS A N 1
ATOM 769 C CA . HIS A 1 95 ? 3.676 -12.816 -1.335 1.00 98.56 95 HIS A CA 1
ATOM 770 C C . HIS A 1 95 ? 2.565 -12.577 -0.307 1.00 98.56 95 HIS A C 1
ATOM 772 O O . HIS A 1 95 ? 2.821 -12.714 0.885 1.00 98.56 95 HIS A O 1
ATOM 778 N N . LEU A 1 96 ? 1.353 -12.241 -0.754 1.00 98.44 96 LEU A N 1
ATOM 779 C CA . LEU A 1 96 ? 0.218 -11.852 0.095 1.00 98.44 96 LEU A CA 1
ATOM 780 C C . LEU A 1 96 ? -0.997 -12.784 -0.064 1.00 98.44 96 LEU A C 1
ATOM 782 O O . LEU A 1 96 ? -1.970 -12.668 0.679 1.00 98.44 96 LEU A O 1
ATOM 786 N N . GLY A 1 97 ? -0.955 -13.718 -1.018 1.00 98.38 97 GLY A N 1
ATOM 787 C CA . GLY A 1 97 ? -2.025 -14.677 -1.282 1.00 98.38 97 GLY A CA 1
ATOM 788 C C . GLY A 1 97 ? -3.082 -14.190 -2.278 1.00 98.38 97 GLY A C 1
ATOM 789 O O . GLY A 1 97 ? -3.152 -13.021 -2.664 1.00 98.38 97 GLY A O 1
ATOM 790 N N . LEU A 1 98 ? -3.927 -15.126 -2.722 1.00 98.12 98 LEU A N 1
ATOM 791 C CA . LEU A 1 98 ? -4.920 -14.883 -3.774 1.00 98.12 98 LEU A CA 1
ATOM 792 C C . LEU A 1 98 ? -5.994 -13.861 -3.361 1.00 98.12 98 LEU A C 1
ATOM 794 O O . LEU A 1 98 ? -6.446 -13.082 -4.198 1.00 98.12 98 LEU A O 1
ATOM 798 N N . ASP A 1 99 ? -6.360 -13.813 -2.079 1.00 97.81 99 ASP A N 1
ATOM 799 C CA . ASP A 1 99 ? -7.341 -12.846 -1.572 1.00 97.81 99 ASP A CA 1
ATOM 800 C C . ASP A 1 99 ? -6.847 -11.403 -1.716 1.00 97.81 99 ASP A C 1
ATOM 802 O O . ASP A 1 99 ? -7.604 -10.529 -2.137 1.00 97.81 99 ASP A O 1
ATOM 806 N N . ALA A 1 100 ? -5.558 -11.153 -1.464 1.00 98.44 100 ALA A N 1
ATOM 807 C CA . ALA A 1 100 ? -4.949 -9.848 -1.707 1.00 98.44 100 ALA A CA 1
ATOM 808 C C . ALA A 1 100 ? -4.944 -9.497 -3.204 1.00 98.44 100 ALA A C 1
ATOM 810 O O . ALA A 1 100 ? -5.158 -8.343 -3.570 1.00 98.44 100 ALA A O 1
ATOM 811 N N . ALA A 1 101 ? -4.782 -10.489 -4.089 1.00 98.31 101 ALA A N 1
ATOM 812 C CA . ALA A 1 101 ? -4.833 -10.272 -5.534 1.00 98.31 101 ALA A CA 1
ATOM 813 C C . ALA A 1 101 ? -6.232 -9.852 -6.024 1.00 98.31 101 ALA A C 1
ATOM 815 O O . ALA A 1 101 ? -6.327 -9.077 -6.973 1.00 98.31 101 ALA A O 1
ATOM 816 N N . HIS A 1 102 ? -7.314 -10.291 -5.367 1.00 98.25 102 HIS A N 1
ATOM 817 C CA . HIS A 1 102 ? -8.667 -9.776 -5.634 1.00 98.25 102 HIS A CA 1
ATOM 818 C C . HIS A 1 102 ? -8.861 -8.321 -5.186 1.00 98.25 102 HIS A C 1
ATOM 820 O O . HIS A 1 102 ? -9.775 -7.653 -5.664 1.00 98.25 102 HIS A O 1
ATOM 826 N N . ARG A 1 103 ? -8.001 -7.825 -4.291 1.00 98.38 103 ARG A N 1
ATOM 827 C CA . ARG A 1 103 ? -8.014 -6.452 -3.769 1.00 98.38 103 ARG A CA 1
ATOM 828 C C . ARG A 1 103 ? -6.953 -5.553 -4.416 1.00 98.38 103 ARG A C 1
ATOM 830 O O . ARG A 1 103 ? -6.721 -4.444 -3.940 1.00 98.38 103 ARG A O 1
ATOM 837 N N . LEU A 1 104 ? -6.311 -6.016 -5.492 1.00 98.75 104 LEU A N 1
ATOM 838 C CA . LEU A 1 104 ? -5.360 -5.230 -6.272 1.00 98.75 104 LEU A CA 1
ATOM 839 C C . LEU A 1 104 ? -6.083 -4.322 -7.269 1.00 98.75 104 LEU A C 1
ATOM 841 O O . LEU A 1 104 ? -6.827 -4.782 -8.135 1.00 98.75 104 LEU A O 1
ATOM 845 N N . ILE A 1 105 ? -5.773 -3.033 -7.200 1.00 98.69 105 ILE A N 1
ATOM 846 C CA . ILE A 1 105 ? -6.235 -1.997 -8.113 1.00 98.69 105 ILE A CA 1
ATOM 847 C C . ILE A 1 105 ? -5.010 -1.404 -8.807 1.00 98.69 105 ILE A C 1
ATOM 849 O O . ILE A 1 105 ? -4.112 -0.850 -8.172 1.00 98.69 105 ILE A O 1
ATOM 853 N N . LEU A 1 106 ? -4.981 -1.511 -10.135 1.00 98.06 106 LEU A N 1
ATOM 854 C CA . LEU A 1 106 ? -3.947 -0.900 -10.963 1.00 98.06 106 LEU A CA 1
ATOM 855 C C . LEU A 1 106 ? -4.486 0.386 -11.583 1.00 98.06 106 LEU A C 1
ATOM 857 O O . LEU A 1 106 ? -5.345 0.342 -12.462 1.00 98.06 106 LEU A O 1
ATOM 861 N N . SER A 1 107 ? -3.982 1.531 -11.125 1.00 96.44 107 SER A N 1
ATOM 862 C CA . SER A 1 107 ? -4.417 2.847 -11.592 1.00 96.44 107 SER A CA 1
ATOM 863 C C . SER A 1 107 ? -3.244 3.827 -11.651 1.00 96.44 107 SER A C 1
ATOM 865 O O . SER A 1 107 ? -2.565 4.024 -10.645 1.00 96.44 107 SER A O 1
ATOM 867 N N . PRO A 1 108 ? -3.018 4.517 -12.786 1.00 94.38 108 PRO A N 1
ATOM 868 C CA . PRO A 1 108 ? -2.030 5.594 -12.864 1.00 94.38 108 PRO A CA 1
ATOM 869 C C . PRO A 1 108 ? -2.470 6.874 -12.125 1.00 94.38 108 PRO A C 1
ATOM 871 O O . PRO A 1 108 ? -1.692 7.824 -12.041 1.00 94.38 108 PRO A O 1
ATOM 874 N N . HIS A 1 109 ? -3.715 6.923 -11.636 1.00 96.62 109 HIS A N 1
ATOM 875 C CA . HIS A 1 109 ? -4.346 8.095 -11.036 1.00 96.62 109 HIS A CA 1
ATOM 876 C C . HIS A 1 109 ? -4.997 7.734 -9.692 1.00 96.62 109 HIS A C 1
ATOM 878 O O . HIS A 1 109 ? -6.189 7.433 -9.629 1.00 96.62 109 HIS A O 1
ATOM 884 N N . LYS A 1 110 ? -4.215 7.793 -8.610 1.00 97.38 110 LYS A N 1
ATOM 885 C CA . LYS A 1 110 ? -4.612 7.356 -7.262 1.00 97.38 110 LYS A CA 1
ATOM 886 C C . LYS A 1 110 ? -5.731 8.204 -6.639 1.00 97.38 110 LYS A C 1
ATOM 888 O O . LYS A 1 110 ? -6.613 7.640 -6.008 1.00 97.38 110 LYS A O 1
ATOM 893 N N . HIS A 1 111 ? -5.785 9.516 -6.905 1.00 96.75 111 HIS A N 1
ATOM 894 C CA . HIS A 1 111 ? -6.894 10.392 -6.459 1.00 96.75 111 HIS A CA 1
ATOM 895 C C . HIS A 1 111 ? -8.298 9.979 -6.915 1.00 96.75 111 HIS A C 1
ATOM 897 O O . HIS A 1 111 ? -9.275 10.493 -6.380 1.00 96.75 111 HIS A O 1
ATOM 903 N N . LEU A 1 112 ? -8.428 9.125 -7.935 1.00 97.44 112 LEU A N 1
ATOM 904 C CA . LEU A 1 112 ? -9.744 8.673 -8.392 1.00 97.44 112 LEU A CA 1
ATOM 905 C C . LEU A 1 112 ? -10.343 7.600 -7.471 1.00 97.44 112 LEU A C 1
ATOM 907 O O . LEU A 1 112 ? -11.548 7.362 -7.527 1.00 97.44 112 LEU A O 1
ATOM 911 N N . SER A 1 113 ? -9.521 6.962 -6.634 1.00 97.56 113 SER A N 1
ATOM 912 C CA . SER A 1 113 ? -9.975 6.012 -5.623 1.00 97.56 113 SER A CA 1
ATOM 913 C C . SER A 1 113 ? -10.457 6.764 -4.381 1.00 97.56 113 SER A C 1
ATOM 915 O O . SER A 1 113 ? -9.742 7.609 -3.850 1.00 97.56 113 SER A O 1
ATOM 917 N N . HIS A 1 114 ? -11.654 6.441 -3.894 1.00 97.06 114 HIS A N 1
ATOM 918 C CA . HIS A 1 114 ? -12.176 6.981 -2.636 1.00 97.06 114 HIS A CA 1
ATOM 919 C C . HIS A 1 114 ? -11.741 6.096 -1.465 1.00 97.06 114 HIS A C 1
ATOM 921 O O . HIS A 1 114 ? -11.925 4.878 -1.524 1.00 97.06 114 HIS A O 1
ATOM 927 N N . GLY A 1 115 ? -11.181 6.687 -0.410 1.00 96.81 115 GLY A N 1
ATOM 928 C CA . GLY A 1 115 ? -10.831 5.979 0.821 1.00 96.81 115 GLY A CA 1
ATOM 929 C C . GLY A 1 115 ? -10.299 6.900 1.914 1.00 96.81 115 GLY A C 1
ATOM 930 O O . GLY A 1 115 ? -10.127 8.099 1.692 1.00 96.81 115 GLY A O 1
ATOM 931 N N . ASP A 1 116 ? -10.054 6.322 3.087 1.00 97.75 116 ASP A N 1
ATOM 932 C CA . ASP A 1 116 ? -9.663 7.040 4.302 1.00 97.75 116 ASP A CA 1
ATOM 933 C C . ASP A 1 116 ? -8.151 7.239 4.398 1.00 97.75 116 ASP A C 1
ATOM 935 O O . ASP A 1 116 ? -7.701 8.295 4.838 1.00 97.75 116 ASP A O 1
ATOM 939 N N . PHE A 1 117 ? -7.372 6.245 3.961 1.00 98.44 117 PHE A N 1
ATOM 940 C CA . PHE A 1 117 ? -5.912 6.268 4.026 1.00 98.44 117 PHE A CA 1
ATOM 941 C C . PHE A 1 117 ? -5.279 5.818 2.711 1.00 98.44 117 PHE A C 1
ATOM 943 O O . PHE A 1 117 ? -5.774 4.901 2.053 1.00 98.44 117 PHE A O 1
ATOM 950 N N . LEU A 1 118 ? -4.144 6.422 2.372 1.00 98.81 118 LEU A N 1
ATOM 951 C CA . LEU A 1 118 ? -3.252 5.967 1.310 1.00 98.81 118 LEU A CA 1
ATOM 952 C C . LEU A 1 118 ? -1.824 5.899 1.855 1.00 98.81 118 LEU A C 1
ATOM 954 O O . LEU A 1 118 ? -1.262 6.925 2.218 1.00 98.81 118 LEU A O 1
ATOM 958 N N . VAL A 1 119 ? -1.248 4.700 1.925 1.00 98.81 119 VAL A N 1
ATOM 959 C CA . VAL A 1 119 ? 0.162 4.473 2.269 1.00 98.81 119 VAL A CA 1
ATOM 960 C C . VAL A 1 119 ? 0.975 4.469 0.980 1.00 98.81 119 VAL A C 1
ATOM 962 O O . VAL A 1 119 ? 0.753 3.617 0.120 1.00 98.81 119 VAL A O 1
ATOM 965 N N . ASP A 1 120 ? 1.890 5.422 0.843 1.00 98.75 120 ASP A N 1
ATOM 966 C CA . ASP A 1 120 ? 2.605 5.709 -0.407 1.00 98.75 120 ASP A CA 1
ATOM 967 C C . ASP A 1 120 ? 4.002 6.252 -0.089 1.00 98.75 120 ASP A C 1
ATOM 969 O O . ASP A 1 120 ? 4.146 7.045 0.844 1.00 98.75 120 ASP A O 1
ATOM 973 N N . ASP A 1 121 ? 5.029 5.850 -0.834 1.00 98.44 121 ASP A N 1
ATOM 974 C CA . ASP A 1 121 ? 6.383 6.400 -0.697 1.00 98.44 121 ASP A CA 1
ATOM 975 C C . ASP A 1 121 ? 6.522 7.761 -1.400 1.00 98.44 121 ASP A C 1
ATOM 977 O O . ASP A 1 121 ? 7.435 8.526 -1.097 1.00 98.44 121 ASP A O 1
ATOM 981 N N . GLN A 1 122 ? 5.612 8.096 -2.320 1.00 97.19 122 GLN A N 1
ATOM 982 C CA . GLN A 1 122 ? 5.656 9.336 -3.085 1.00 97.19 122 GLN A CA 1
ATOM 983 C C . GLN A 1 122 ? 4.601 10.336 -2.608 1.00 97.19 122 GLN A C 1
ATOM 985 O O . GLN A 1 122 ? 3.446 9.995 -2.370 1.00 97.19 122 GLN A O 1
ATOM 990 N N . LEU A 1 123 ? 4.952 11.624 -2.583 1.00 96.69 123 LEU A N 1
ATOM 991 C CA . LEU A 1 123 ? 4.002 12.698 -2.260 1.00 96.69 123 LEU A CA 1
ATOM 992 C C . LEU A 1 123 ? 3.208 13.208 -3.471 1.00 96.69 123 LEU A C 1
ATOM 994 O O . LEU A 1 123 ? 2.126 13.764 -3.289 1.00 96.69 123 LEU A O 1
ATOM 998 N N . ASP A 1 124 ? 3.724 13.036 -4.691 1.00 96.56 124 ASP A N 1
ATOM 999 C CA . ASP A 1 124 ? 3.097 13.531 -5.917 1.00 96.56 124 ASP A CA 1
ATOM 1000 C C . ASP A 1 124 ? 3.410 12.680 -7.165 1.00 96.56 124 ASP A C 1
ATOM 1002 O O . ASP A 1 124 ? 4.177 11.715 -7.144 1.00 96.56 124 ASP A O 1
ATOM 1006 N N . GLY A 1 125 ? 2.738 13.002 -8.274 1.00 95.12 125 GLY A N 1
ATOM 1007 C CA . GLY A 1 125 ? 3.059 12.488 -9.611 1.00 95.12 125 GLY A CA 1
ATOM 1008 C C . GLY A 1 125 ? 2.129 11.387 -10.124 1.00 95.12 125 GLY A C 1
ATOM 1009 O O . GLY A 1 125 ? 1.984 11.232 -11.341 1.00 95.12 125 GLY A O 1
ATOM 1010 N N . ARG A 1 126 ? 1.433 10.663 -9.238 1.00 96.38 126 ARG A N 1
ATOM 1011 C CA . ARG A 1 126 ? 0.405 9.660 -9.592 1.00 96.38 126 ARG A CA 1
ATOM 1012 C C . ARG A 1 126 ? -0.977 10.018 -9.054 1.00 96.38 126 ARG A C 1
ATOM 1014 O O . ARG A 1 126 ? -1.889 9.194 -9.080 1.00 96.38 126 ARG A O 1
ATOM 1021 N N . GLY A 1 127 ? -1.189 11.267 -8.648 1.00 95.56 127 GLY A N 1
ATOM 1022 C CA . GLY A 1 127 ? -2.469 11.756 -8.155 1.00 95.56 127 GLY A CA 1
ATOM 1023 C C . GLY A 1 127 ? -2.626 11.664 -6.642 1.00 95.56 127 GLY A C 1
ATOM 1024 O O . GLY A 1 127 ? -3.623 12.146 -6.130 1.00 95.56 127 GLY A O 1
ATOM 1025 N N . GLN A 1 128 ? -1.700 11.059 -5.910 1.00 95.25 128 GLN A N 1
ATOM 1026 C CA . GLN A 1 128 ? -1.780 10.975 -4.455 1.00 95.25 128 GLN A CA 1
ATOM 1027 C C . GLN A 1 128 ? -1.728 12.353 -3.772 1.00 95.25 128 GLN A C 1
ATOM 1029 O O . GLN A 1 128 ? -2.338 12.525 -2.722 1.00 95.25 128 GLN A O 1
ATOM 1034 N N . GLU A 1 129 ? -1.173 13.378 -4.433 1.00 96.38 129 GLU A N 1
ATOM 1035 C CA . GLU A 1 129 ? -1.216 14.777 -3.978 1.00 96.38 129 GLU A CA 1
ATOM 1036 C C . GLU A 1 129 ? -2.638 15.370 -3.924 1.00 96.38 129 GLU A C 1
ATOM 1038 O O . GLU A 1 129 ? -2.866 16.424 -3.332 1.00 96.38 129 GLU A O 1
ATOM 1043 N N . ARG A 1 130 ? -3.604 14.696 -4.564 1.00 97.44 130 ARG A N 1
ATOM 1044 C CA . ARG A 1 130 ? -5.033 15.044 -4.591 1.00 97.44 130 ARG A CA 1
ATOM 1045 C C . ARG A 1 130 ? -5.918 13.944 -4.004 1.00 97.44 130 ARG A C 1
ATOM 1047 O O . ARG A 1 130 ? -7.129 13.970 -4.221 1.00 97.44 130 ARG A O 1
ATOM 1054 N N . PHE A 1 131 ? -5.337 12.963 -3.317 1.00 97.62 131 PHE A N 1
ATOM 1055 C CA . PHE A 1 131 ? -6.112 11.937 -2.631 1.00 97.62 131 PHE A CA 1
ATOM 1056 C C . PHE A 1 131 ? -6.977 12.585 -1.539 1.00 97.62 131 PHE A C 1
ATOM 1058 O O . PHE A 1 131 ? -6.514 13.465 -0.819 1.00 97.62 131 PHE A O 1
ATOM 1065 N N . SER A 1 132 ? -8.255 12.205 -1.459 1.00 96.19 132 SER A N 1
ATOM 1066 C CA . SER A 1 132 ? -9.211 12.858 -0.554 1.00 96.19 132 SER A CA 1
ATOM 1067 C C . SER A 1 132 ? -9.053 12.442 0.909 1.00 96.19 132 SER A C 1
ATOM 1069 O O . SER A 1 132 ? -9.489 13.181 1.790 1.00 96.19 132 SER A O 1
ATOM 1071 N N . GLY A 1 133 ? -8.478 11.261 1.157 1.00 96.44 133 GLY A N 1
ATOM 1072 C CA . GLY A 1 133 ? -8.154 10.763 2.492 1.00 96.44 133 GLY A CA 1
ATOM 1073 C C . GLY A 1 133 ? -6.780 11.224 2.989 1.00 96.44 133 GLY A C 1
ATOM 1074 O O . GLY A 1 133 ? -6.129 12.083 2.397 1.00 96.44 133 GLY A O 1
ATOM 1075 N N . GLU A 1 134 ? -6.319 10.634 4.089 1.00 97.56 134 GLU A N 1
ATOM 1076 C CA . GLU A 1 134 ? -5.007 10.917 4.672 1.00 97.56 134 GLU A CA 1
ATOM 1077 C C . GLU A 1 134 ? -3.900 10.163 3.910 1.00 97.56 134 GLU A C 1
ATOM 1079 O O . GLU A 1 134 ? -3.882 8.932 3.861 1.00 97.56 134 GLU A O 1
ATOM 1084 N N . LEU A 1 135 ? -2.956 10.906 3.325 1.00 98.25 135 LEU A N 1
ATOM 1085 C CA . LEU A 1 135 ? -1.741 10.352 2.724 1.00 98.25 135 LEU A CA 1
ATOM 1086 C C . LEU A 1 135 ? -0.686 10.090 3.811 1.00 98.25 135 LEU A C 1
ATOM 1088 O O . LEU A 1 135 ? -0.194 11.021 4.452 1.00 98.25 135 LEU A O 1
ATOM 1092 N N . LEU A 1 136 ? -0.315 8.826 3.994 1.00 98.12 136 LEU A N 1
ATOM 1093 C CA . LEU A 1 136 ? 0.714 8.363 4.920 1.00 98.12 136 LEU A CA 1
ATOM 1094 C C . LEU A 1 136 ? 2.018 8.131 4.144 1.00 98.12 136 LEU A C 1
ATOM 1096 O O . LEU A 1 136 ? 2.209 7.082 3.532 1.00 98.12 136 LEU A O 1
ATOM 1100 N N . HIS A 1 137 ? 2.906 9.130 4.163 1.00 98.44 137 HIS A N 1
ATOM 1101 C CA . HIS A 1 137 ? 4.170 9.118 3.418 1.00 98.44 137 HIS A CA 1
ATOM 1102 C C . HIS A 1 137 ? 5.168 8.115 4.021 1.00 98.44 137 HIS A C 1
ATOM 1104 O O . HIS A 1 137 ? 5.841 8.415 5.014 1.00 98.44 137 HIS A O 1
ATOM 1110 N N . PHE A 1 138 ? 5.244 6.924 3.435 1.00 98.62 138 PHE A N 1
ATOM 1111 C CA . PHE A 1 138 ? 6.095 5.824 3.873 1.00 98.62 138 PHE A CA 1
ATOM 1112 C C . PHE A 1 138 ? 7.582 6.156 3.690 1.00 98.62 138 PHE A C 1
ATOM 1114 O O . PHE A 1 138 ? 7.974 6.806 2.728 1.00 98.62 138 PHE A O 1
ATOM 1121 N N . GLY A 1 139 ? 8.423 5.753 4.643 1.00 96.62 139 GLY A N 1
ATOM 1122 C CA . GLY A 1 139 ? 9.852 6.092 4.659 1.00 96.62 139 GLY A CA 1
ATOM 1123 C C . GLY A 1 139 ? 10.157 7.526 5.116 1.00 96.62 139 GLY A C 1
ATOM 1124 O O . GLY A 1 139 ? 11.323 7.913 5.211 1.00 96.62 139 GLY A O 1
ATOM 1125 N N . SER A 1 140 ? 9.135 8.323 5.448 1.00 96.94 140 SER A N 1
ATOM 1126 C CA . SER A 1 140 ? 9.308 9.669 6.003 1.00 96.94 140 SER A CA 1
ATOM 1127 C C . SER A 1 140 ? 9.735 9.653 7.477 1.00 96.94 140 SER A C 1
ATOM 1129 O O . SER A 1 140 ? 9.724 8.625 8.147 1.00 96.94 140 SER A O 1
ATOM 1131 N N . GLN A 1 141 ? 10.055 10.826 8.040 1.00 93.00 141 GLN A N 1
ATOM 1132 C CA . GLN A 1 141 ? 10.348 10.946 9.476 1.00 93.00 141 GLN A CA 1
ATOM 1133 C C . GLN A 1 141 ? 9.155 10.541 10.361 1.00 93.00 141 GLN A C 1
ATOM 1135 O O . GLN A 1 141 ? 9.358 10.050 11.470 1.00 93.00 141 GLN A O 1
ATOM 1140 N N . GLN A 1 142 ? 7.925 10.784 9.897 1.00 89.88 142 GLN A N 1
ATOM 1141 C CA . GLN A 1 142 ? 6.713 10.463 10.649 1.00 89.88 142 GLN A CA 1
ATOM 1142 C C . GLN A 1 142 ? 6.333 8.988 10.510 1.00 89.88 142 GLN A C 1
ATOM 1144 O O . GLN A 1 142 ? 5.902 8.388 11.492 1.00 89.88 142 GLN A O 1
ATOM 1149 N N . PHE A 1 143 ? 6.523 8.417 9.319 1.00 94.19 143 PHE A N 1
ATOM 1150 C CA . PHE A 1 143 ? 6.185 7.028 9.022 1.00 94.19 143 PHE A CA 1
ATOM 1151 C C . PHE A 1 143 ? 7.387 6.273 8.437 1.00 94.19 143 PHE A C 1
ATOM 1153 O O . PHE A 1 143 ? 7.372 5.894 7.265 1.00 94.19 143 PHE A O 1
ATOM 1160 N N . PRO A 1 144 ? 8.462 6.069 9.220 1.00 92.75 144 PRO A N 1
ATOM 1161 C CA . PRO A 1 144 ? 9.708 5.508 8.701 1.00 92.75 144 PRO A CA 1
ATOM 1162 C C . PRO A 1 144 ? 9.601 4.033 8.297 1.00 92.75 144 PRO A C 1
ATOM 1164 O O . PRO A 1 144 ? 10.503 3.529 7.634 1.00 92.75 144 PRO A O 1
ATOM 1167 N N . ASN A 1 145 ? 8.566 3.315 8.744 1.00 95.81 145 ASN A N 1
ATOM 1168 C CA . ASN A 1 145 ? 8.435 1.871 8.548 1.00 95.81 145 ASN A CA 1
ATOM 1169 C C . ASN A 1 145 ? 7.001 1.362 8.780 1.00 95.81 145 ASN A C 1
ATOM 1171 O O . ASN A 1 145 ? 6.122 2.082 9.255 1.00 95.81 145 ASN A O 1
ATOM 1175 N N . TRP A 1 146 ? 6.785 0.078 8.497 1.00 97.50 146 TRP A N 1
ATOM 1176 C CA . TRP A 1 146 ? 5.501 -0.598 8.682 1.00 97.50 146 TRP A CA 1
ATOM 1177 C C . TRP A 1 146 ? 4.919 -0.517 10.101 1.00 97.50 146 TRP A C 1
ATOM 1179 O O . TRP A 1 14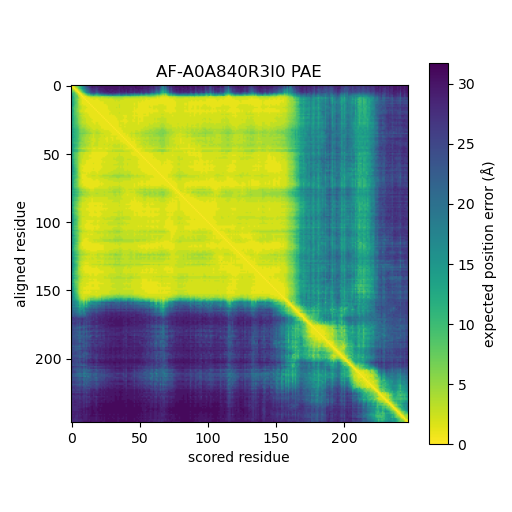6 ? 3.743 -0.173 10.200 1.00 97.50 146 TRP A O 1
ATOM 1189 N N . PRO A 1 147 ? 5.686 -0.731 11.190 1.00 91.81 147 PRO A N 1
ATOM 1190 C CA . PRO A 1 147 ? 5.175 -0.527 12.547 1.00 91.81 147 PRO A CA 1
ATOM 1191 C C . PRO A 1 147 ? 4.524 0.846 12.755 1.00 91.81 147 PRO A C 1
ATOM 1193 O O . PRO A 1 147 ? 3.400 0.920 13.234 1.00 91.81 147 PRO A O 1
ATOM 1196 N N . SER A 1 148 ? 5.170 1.928 12.305 1.00 87.38 148 SER A N 1
ATOM 1197 C CA . SER A 1 148 ? 4.608 3.281 12.447 1.00 87.38 148 SER A CA 1
ATOM 1198 C C . SER A 1 148 ? 3.317 3.511 11.644 1.00 87.38 148 SER A C 1
ATOM 1200 O O . SER A 1 148 ? 2.453 4.270 12.082 1.00 87.38 148 SER A O 1
ATOM 1202 N N . ILE A 1 149 ? 3.163 2.846 10.492 1.00 96.06 149 ILE A N 1
ATOM 1203 C CA . ILE A 1 149 ? 1.934 2.882 9.685 1.00 96.06 149 ILE A CA 1
ATOM 1204 C C . ILE A 1 149 ? 0.811 2.123 10.385 1.00 96.06 149 ILE A C 1
ATOM 1206 O O . ILE A 1 149 ? -0.289 2.655 10.531 1.00 96.06 149 ILE A O 1
ATOM 1210 N N . VAL A 1 150 ? 1.097 0.890 10.813 1.00 88.50 150 VAL A N 1
ATOM 1211 C CA . VAL A 1 150 ? 0.127 0.025 11.488 1.00 88.50 150 VAL A CA 1
ATOM 1212 C C . VAL A 1 150 ? -0.378 0.705 12.752 1.00 88.50 150 VAL A C 1
ATOM 1214 O O . VAL A 1 150 ? -1.584 0.884 12.885 1.00 88.50 150 VAL A O 1
ATOM 1217 N N . ASP A 1 151 ? 0.528 1.191 13.605 1.00 80.25 151 ASP A N 1
ATOM 1218 C CA . ASP A 1 151 ? 0.170 1.892 14.839 1.00 80.25 151 ASP A CA 1
ATOM 1219 C C . ASP A 1 151 ? -0.725 3.112 14.556 1.00 80.25 151 ASP A C 1
ATOM 1221 O O . ASP A 1 151 ? -1.728 3.324 15.238 1.00 80.25 151 ASP A O 1
ATOM 1225 N N . HIS A 1 152 ? -0.409 3.919 13.533 1.00 87.31 152 HIS A N 1
ATOM 1226 C CA . HIS A 1 152 ? -1.216 5.096 13.192 1.00 87.31 152 HIS A CA 1
ATOM 1227 C C . HIS A 1 152 ? -2.621 4.721 12.723 1.00 87.31 152 HIS A C 1
ATOM 1229 O O . HIS A 1 152 ? -3.597 5.298 13.207 1.00 87.31 152 HIS A O 1
ATOM 1235 N N . ILE A 1 153 ? -2.740 3.762 11.802 1.00 87.56 153 ILE A N 1
ATOM 1236 C CA . ILE A 1 153 ? -4.039 3.331 11.274 1.00 87.56 153 ILE A CA 1
ATOM 1237 C C . ILE A 1 153 ? -4.858 2.666 12.382 1.00 87.56 153 ILE A C 1
ATOM 1239 O O . ILE A 1 153 ? -6.015 3.035 12.578 1.00 87.56 153 ILE A O 1
ATOM 1243 N N . GLU A 1 154 ? -4.265 1.758 13.161 1.00 81.12 154 GLU A N 1
ATOM 1244 C CA . GLU A 1 154 ? -4.944 1.099 14.278 1.00 81.12 154 GLU A CA 1
ATOM 1245 C C . GLU A 1 154 ? -5.477 2.125 15.277 1.00 81.12 154 GLU A C 1
ATOM 1247 O O . GLU A 1 154 ? -6.669 2.100 15.586 1.00 81.12 154 GLU A O 1
ATOM 1252 N N . MET A 1 155 ? -4.659 3.104 15.681 1.00 74.44 155 MET A N 1
ATOM 1253 C CA . MET A 1 155 ? -5.081 4.196 16.566 1.00 74.44 155 MET A CA 1
ATOM 1254 C C . MET A 1 155 ? -6.253 5.013 16.010 1.00 74.44 155 MET A C 1
ATOM 1256 O O . MET A 1 155 ? -7.042 5.560 16.781 1.00 74.44 155 MET A O 1
ATOM 1260 N N . ARG A 1 156 ? -6.390 5.110 14.685 1.00 78.94 156 ARG A N 1
ATOM 1261 C CA . ARG A 1 156 ? -7.517 5.782 14.022 1.00 78.94 156 ARG A CA 1
ATOM 1262 C C . ARG A 1 156 ? -8.740 4.882 13.840 1.00 78.94 156 ARG A C 1
ATOM 1264 O O . ARG A 1 156 ? -9.778 5.399 13.435 1.00 78.94 156 ARG A O 1
ATOM 1271 N N . THR A 1 157 ? -8.639 3.586 14.121 1.00 74.12 157 THR A N 1
ATOM 1272 C CA . THR A 1 157 ? -9.748 2.610 14.080 1.00 74.12 157 THR A CA 1
ATOM 1273 C C . THR A 1 157 ? -10.280 2.239 15.463 1.00 74.12 157 THR A C 1
ATOM 1275 O O . THR A 1 157 ? -11.181 1.411 15.587 1.00 74.12 157 THR A O 1
ATOM 1278 N N . ILE A 1 158 ? -9.726 2.833 16.523 1.00 65.00 158 ILE A N 1
ATOM 1279 C CA . ILE A 1 158 ? -10.228 2.641 17.880 1.00 65.00 158 ILE A CA 1
ATOM 1280 C C . ILE A 1 158 ? -11.563 3.377 18.020 1.00 65.00 158 ILE A C 1
ATOM 1282 O O . ILE A 1 158 ? -11.601 4.602 18.126 1.00 65.00 158 ILE A O 1
ATOM 1286 N N . ASP A 1 159 ? -12.647 2.612 18.087 1.00 56.09 159 ASP A N 1
ATOM 1287 C CA . ASP A 1 159 ? -13.935 3.106 18.568 1.00 56.09 159 ASP A CA 1
ATOM 1288 C C . ASP A 1 159 ? -13.866 3.152 20.095 1.00 56.09 159 ASP A C 1
ATOM 1290 O O . ASP A 1 159 ? -14.029 2.128 20.751 1.00 56.09 159 ASP A O 1
ATOM 1294 N N . LEU A 1 160 ? -13.562 4.315 20.689 1.00 48.34 160 LEU A N 1
ATOM 1295 C CA . LEU A 1 160 ? -13.460 4.401 22.157 1.00 48.34 160 LEU A CA 1
ATOM 1296 C C . LEU A 1 160 ? -14.816 4.214 22.854 1.00 48.34 160 LEU A C 1
ATOM 1298 O O . LEU A 1 160 ? -14.836 4.002 24.061 1.00 48.34 160 LEU A O 1
ATOM 1302 N N . GLU A 1 161 ? -15.926 4.215 22.106 1.00 47.16 161 GLU A N 1
ATOM 1303 C CA . GLU A 1 161 ? -17.219 3.754 22.616 1.00 47.16 161 GLU A CA 1
ATOM 1304 C C . GLU A 1 161 ? -17.152 2.301 23.114 1.00 47.16 161 GLU A C 1
ATOM 1306 O O . GLU A 1 161 ? -17.864 1.967 24.045 1.00 47.16 161 GLU A O 1
ATOM 1311 N N . ASP A 1 162 ? -16.221 1.477 22.617 1.00 43.28 162 ASP A N 1
ATOM 1312 C CA . ASP A 1 162 ? -16.040 0.082 23.036 1.00 43.28 162 ASP A CA 1
ATOM 1313 C C . ASP A 1 162 ? -15.272 -0.110 24.369 1.00 43.28 162 ASP A C 1
ATOM 1315 O O . ASP A 1 162 ? -15.081 -1.254 24.793 1.00 43.28 162 ASP A O 1
ATOM 1319 N N . TYR A 1 163 ? -14.793 0.960 25.024 1.00 44.12 163 TYR A N 1
ATOM 1320 C CA . TYR A 1 163 ? -13.780 0.865 26.090 1.00 44.12 163 TYR A CA 1
ATOM 1321 C C . TYR A 1 163 ? -14.222 1.438 27.441 1.00 44.12 163 TYR A C 1
ATOM 1323 O O . TYR A 1 163 ? -14.596 2.600 27.560 1.00 44.12 163 TYR A O 1
ATOM 1331 N N . ILE A 1 164 ? -14.032 0.659 28.506 1.00 40.78 164 ILE A N 1
ATOM 1332 C CA . ILE A 1 164 ? -14.195 1.118 29.892 1.00 40.78 164 ILE A CA 1
ATOM 1333 C C . ILE A 1 164 ? -12.837 1.620 30.408 1.00 40.78 164 ILE A C 1
ATOM 1335 O O . ILE A 1 164 ? -11.859 0.867 30.382 1.00 40.78 164 ILE A O 1
ATOM 1339 N N . ILE A 1 165 ? -12.759 2.876 30.871 1.00 44.50 165 ILE A N 1
ATOM 1340 C CA . ILE A 1 165 ? -11.554 3.438 31.497 1.00 44.50 165 ILE A CA 1
ATOM 1341 C C . ILE A 1 165 ? -11.677 3.280 33.022 1.00 44.50 165 ILE A C 1
ATOM 1343 O O . ILE A 1 165 ? -12.304 4.097 33.693 1.00 44.50 165 ILE A O 1
ATOM 1347 N N . ASP A 1 166 ? -11.034 2.247 33.571 1.00 40.03 166 ASP A N 1
ATOM 1348 C CA . ASP A 1 166 ? -10.758 2.162 35.011 1.00 40.03 166 ASP A CA 1
ATOM 1349 C C . ASP A 1 166 ? -9.659 3.177 35.346 1.00 40.03 166 ASP A C 1
ATOM 1351 O O . ASP A 1 166 ? -8.562 3.198 34.775 1.00 40.03 166 ASP A O 1
ATOM 1355 N N . VAL A 1 167 ? -9.988 4.071 36.253 1.00 41.84 167 VAL A N 1
ATOM 1356 C CA . VAL A 1 167 ? -9.103 5.082 36.799 1.00 41.84 167 VAL A CA 1
ATOM 1357 C C . VAL A 1 167 ? -9.147 4.802 38.310 1.00 41.84 167 VAL A C 1
ATOM 1359 O O . VAL A 1 167 ? -10.218 4.603 38.838 1.00 41.84 167 VAL A O 1
ATOM 1362 N N . GLY A 1 168 ? -8.000 4.642 38.990 1.00 37.16 168 GLY A N 1
ATOM 1363 C CA . GLY A 1 168 ? -7.875 3.937 40.296 1.00 37.16 168 GLY A CA 1
ATOM 1364 C C . GLY A 1 168 ? -8.584 4.569 41.517 1.00 37.16 168 GLY A C 1
ATOM 1365 O O . GLY A 1 168 ? -9.772 4.7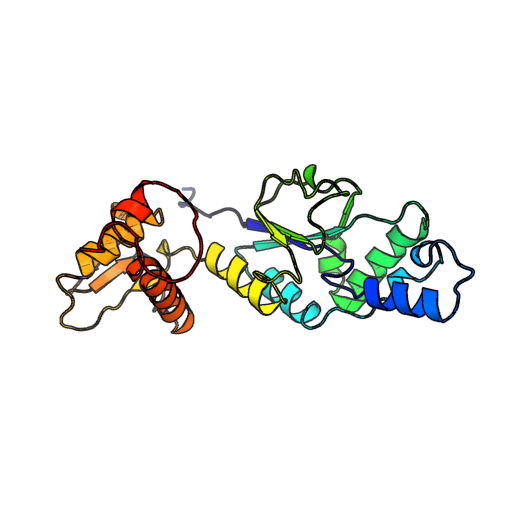34 41.526 1.00 37.16 168 GLY A O 1
ATOM 1366 N N . PRO A 1 169 ? -7.942 4.951 42.635 1.00 38.59 169 PRO A N 1
ATOM 1367 C CA . PRO A 1 169 ? -8.544 5.963 43.561 1.00 38.59 169 PRO A CA 1
ATOM 1368 C C . PRO A 1 169 ? -7.769 7.300 43.605 1.00 38.59 169 PRO A C 1
ATOM 1370 O O . PRO A 1 169 ? -6.542 7.279 43.547 1.00 38.59 169 PRO A O 1
ATOM 1373 N N . GLY A 1 170 ? -8.451 8.456 43.729 1.00 43.50 170 GLY A N 1
ATOM 1374 C CA . GLY A 1 170 ? -7.827 9.778 43.992 1.00 43.50 170 GLY A CA 1
ATOM 1375 C C . GLY A 1 170 ? -7.644 10.759 42.813 1.00 43.50 170 GLY A C 1
ATOM 1376 O O . GLY A 1 170 ? -6.701 11.549 42.811 1.00 43.50 170 GLY A O 1
ATOM 1377 N N . TRP A 1 171 ? -8.503 10.714 41.795 1.00 44.41 171 TRP A N 1
ATOM 1378 C CA . TRP A 1 171 ? -8.378 11.466 40.526 1.00 44.41 171 TRP A CA 1
ATOM 1379 C C . TRP A 1 171 ? -9.635 12.304 40.242 1.00 44.41 171 TRP A C 1
ATOM 1381 O O . TRP A 1 171 ? -9.919 12.649 39.093 1.00 44.41 171 TRP A O 1
ATOM 1391 N N . GLU A 1 172 ? -10.361 12.705 41.293 1.00 40.38 172 GLU A N 1
ATOM 1392 C CA . GLU A 1 172 ? -11.656 13.392 41.183 1.00 40.38 172 GLU A CA 1
ATOM 1393 C C . GLU A 1 172 ? -11.587 14.726 40.404 1.00 40.38 172 GLU A C 1
ATOM 1395 O O . GLU A 1 172 ? -12.583 15.151 39.826 1.00 40.38 172 GLU A O 1
ATOM 1400 N N . ASN A 1 173 ? -10.409 15.359 40.306 1.00 42.28 173 ASN A N 1
ATOM 1401 C CA . ASN A 1 173 ? -10.198 16.571 39.496 1.00 42.28 173 ASN A CA 1
ATOM 1402 C C . ASN A 1 173 ? -9.804 16.291 38.032 1.00 42.28 173 ASN A C 1
ATOM 1404 O O . ASN A 1 173 ? -9.996 17.145 37.169 1.00 42.28 173 ASN A O 1
ATOM 1408 N N . SER A 1 174 ? -9.253 15.112 37.735 1.00 47.12 174 SER A N 1
ATOM 1409 C CA . SER A 1 174 ? -8.830 14.705 36.386 1.00 47.12 174 SER A CA 1
ATOM 1410 C C . SER A 1 174 ? -9.935 14.026 35.585 1.00 47.12 174 SER A C 1
ATOM 1412 O O . SER A 1 174 ? -9.848 14.017 34.367 1.00 47.12 174 SER A O 1
ATOM 1414 N N . VAL A 1 175 ? -10.993 13.525 36.230 1.00 39.69 175 VAL A N 1
ATOM 1415 C CA . VAL A 1 175 ? -12.196 12.997 35.556 1.00 39.69 175 VAL A CA 1
ATOM 1416 C C . VAL A 1 175 ? -12.826 14.052 34.646 1.00 39.69 175 VAL A C 1
ATOM 1418 O O . VAL A 1 175 ? -13.138 13.779 33.494 1.00 39.69 175 VAL A O 1
ATOM 1421 N N . THR A 1 176 ? -12.954 15.286 35.128 1.00 45.38 176 THR A N 1
ATOM 1422 C CA . THR A 1 176 ? -13.540 16.385 34.351 1.00 45.38 176 THR A CA 1
ATOM 1423 C C . THR A 1 176 ? -12.639 16.804 33.190 1.00 45.38 176 THR A C 1
ATOM 1425 O O . THR A 1 176 ? -13.138 17.070 32.101 1.00 45.38 176 THR A O 1
ATOM 1428 N N . GLN A 1 177 ? -11.317 16.811 33.400 1.00 51.62 177 GLN A N 1
ATOM 1429 C CA . GLN A 1 177 ? -10.346 17.119 32.347 1.00 51.62 177 GLN A CA 1
ATOM 1430 C C . GLN A 1 177 ? -10.293 16.007 31.295 1.00 51.62 177 GLN A C 1
ATOM 1432 O O . GLN A 1 177 ? -10.374 16.295 30.113 1.00 51.62 177 GLN A O 1
ATOM 1437 N N . LEU A 1 178 ? -10.249 14.741 31.715 1.00 53.44 178 LEU A N 1
ATOM 1438 C CA . LEU A 1 178 ? -10.267 13.589 30.818 1.00 53.44 178 LEU A CA 1
ATOM 1439 C C . LEU A 1 178 ? -11.583 13.521 30.035 1.00 53.44 178 LEU A C 1
ATOM 1441 O O . LEU A 1 178 ? -11.560 13.269 28.839 1.00 53.44 178 LEU A O 1
ATOM 1445 N N . ALA A 1 179 ? -12.725 13.807 30.663 1.00 48.62 179 ALA A N 1
ATOM 1446 C CA . ALA A 1 179 ? -14.006 13.906 29.968 1.00 48.62 179 ALA A CA 1
ATOM 1447 C C . ALA A 1 179 ? -14.033 15.064 28.953 1.00 48.62 179 ALA A C 1
ATOM 1449 O O . ALA A 1 179 ? -14.554 14.891 27.856 1.00 48.62 179 ALA A O 1
ATOM 1450 N N . HIS A 1 180 ? -13.450 16.223 29.281 1.00 49.94 180 HIS A N 1
ATOM 1451 C CA . HIS A 1 180 ? -13.274 17.329 28.332 1.00 49.94 180 HIS A CA 1
ATOM 1452 C C . HIS A 1 180 ? -12.368 16.940 27.158 1.00 49.94 180 HIS A C 1
ATOM 1454 O O . HIS A 1 180 ? -12.748 17.155 26.010 1.00 49.94 180 HIS A O 1
ATOM 1460 N N . ASP A 1 181 ? -11.222 16.316 27.434 1.00 54.00 181 ASP A N 1
ATOM 1461 C CA . ASP A 1 181 ? -10.272 15.860 26.418 1.00 54.00 181 ASP A CA 1
ATOM 1462 C C . ASP A 1 181 ? -10.926 14.811 25.498 1.00 54.00 181 ASP A C 1
ATOM 1464 O O . ASP A 1 181 ? -10.762 14.853 24.281 1.00 54.00 181 ASP A O 1
ATOM 1468 N N . LEU A 1 182 ? -11.741 13.907 26.054 1.00 53.66 182 LEU A N 1
ATOM 1469 C CA . LEU A 1 182 ? -12.543 12.952 25.285 1.00 53.66 182 LEU A CA 1
ATOM 1470 C C . LEU A 1 182 ? -13.587 13.673 24.405 1.00 53.66 182 LEU A C 1
ATOM 1472 O O . LEU A 1 182 ? -13.726 13.358 23.224 1.00 53.66 182 LEU A O 1
ATOM 1476 N N . ILE A 1 183 ? -14.283 14.689 24.914 1.00 47.09 183 ILE A N 1
ATOM 1477 C CA . ILE A 1 183 ? -15.230 15.474 24.101 1.00 47.09 183 ILE A CA 1
ATOM 1478 C C . ILE A 1 183 ? -14.508 16.208 22.954 1.00 47.09 183 ILE A C 1
ATOM 1480 O O . ILE A 1 183 ? -14.991 16.186 21.821 1.00 47.09 183 ILE A O 1
ATOM 1484 N N . GLU A 1 184 ? -13.332 16.798 23.195 1.00 47.75 184 GLU A N 1
ATOM 1485 C CA . GLU A 1 184 ? -12.503 17.415 22.142 1.00 47.75 184 GLU A CA 1
ATOM 1486 C C . GLU A 1 184 ? -11.993 16.395 21.113 1.00 47.75 184 GLU A C 1
ATOM 1488 O O . GLU A 1 184 ? -11.835 16.716 19.933 1.00 47.75 184 GLU A O 1
ATOM 1493 N N . MET A 1 185 ? -11.783 15.147 21.535 1.00 47.88 185 MET A N 1
ATOM 1494 C CA . MET A 1 185 ? -11.461 14.021 20.656 1.00 47.88 185 MET A CA 1
ATOM 1495 C C . MET A 1 185 ? -12.672 13.496 19.863 1.00 47.88 185 MET A C 1
ATOM 1497 O O . MET A 1 185 ? -12.500 12.596 19.040 1.00 47.88 185 MET A O 1
ATOM 1501 N N . GLY A 1 186 ? -13.862 14.080 20.050 1.00 40.03 186 GLY A N 1
ATOM 1502 C CA . GLY A 1 186 ? -15.072 13.792 19.278 1.00 40.03 186 GLY A CA 1
ATOM 1503 C C . GLY A 1 186 ? -16.068 12.854 19.962 1.00 40.03 186 GLY A C 1
ATOM 1504 O O . GLY A 1 186 ? -17.041 12.455 19.321 1.00 40.03 186 GLY A O 1
ATOM 1505 N N . PHE A 1 187 ? -15.865 12.504 21.238 1.00 44.12 187 PHE A N 1
ATOM 1506 C CA . PHE A 1 187 ? -16.808 11.665 21.982 1.00 44.12 187 PHE A CA 1
ATOM 1507 C C . PHE A 1 187 ? -18.065 12.440 22.369 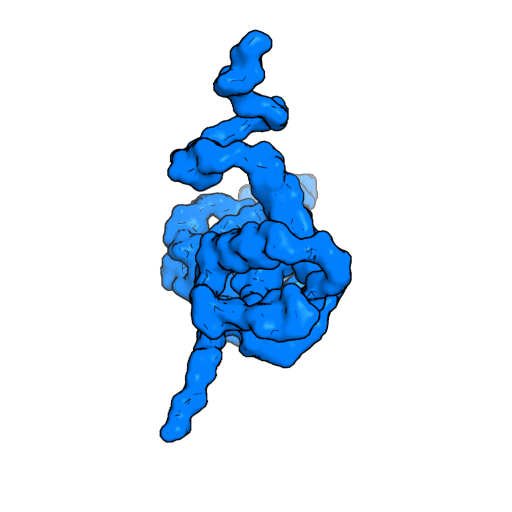1.00 44.12 187 PHE A C 1
ATOM 1509 O O . PHE A 1 187 ? -18.004 13.561 22.878 1.00 44.12 187 PHE A O 1
ATOM 1516 N N . SER A 1 188 ? -19.231 11.827 22.147 1.00 38.34 188 SER A N 1
ATOM 1517 C CA . SER A 1 188 ? -20.493 12.406 22.598 1.00 38.34 188 SER A CA 1
ATOM 1518 C C . SER A 1 188 ? -20.527 12.455 24.130 1.00 38.34 188 SER A C 1
ATOM 1520 O O . SER A 1 188 ? -20.286 11.436 24.777 1.00 38.34 188 SER A O 1
ATOM 1522 N N . PRO A 1 189 ? -20.939 13.571 24.754 1.00 41.84 189 PRO A N 1
ATOM 1523 C CA . PRO A 1 189 ? -21.136 13.632 26.203 1.00 41.84 189 PRO A CA 1
ATOM 1524 C C . PRO A 1 189 ? -22.070 12.539 26.755 1.00 41.84 189 PRO A C 1
ATOM 1526 O O . PRO A 1 189 ? -22.007 12.211 27.933 1.00 41.84 189 PRO A O 1
ATOM 1529 N N . SER A 1 190 ? -22.939 11.962 25.916 1.00 39.06 190 SER A N 1
ATOM 1530 C CA . SER A 1 190 ? -23.855 10.880 26.295 1.00 39.06 190 SER A CA 1
ATOM 1531 C C . SER A 1 190 ? -23.219 9.486 26.350 1.00 39.06 190 SER A C 1
ATOM 1533 O O . SER A 1 190 ? -23.828 8.581 26.925 1.00 39.06 190 SER A O 1
ATOM 1535 N N . SER A 1 191 ? -22.048 9.281 25.735 1.00 41.00 191 SER A N 1
ATOM 1536 C CA . SER A 1 191 ? -21.330 7.998 25.765 1.00 41.00 191 SER A CA 1
ATOM 1537 C C . SER A 1 191 ? -20.359 7.884 26.943 1.00 41.00 191 SER A C 1
ATOM 1539 O O . SER A 1 191 ? -19.922 6.778 27.245 1.00 41.00 191 SER A O 1
ATOM 1541 N N . ILE A 1 192 ? -20.109 8.985 27.661 1.00 47.00 192 ILE A N 1
ATOM 1542 C CA . ILE A 1 192 ? -19.252 9.059 28.849 1.00 47.00 192 ILE A CA 1
ATOM 1543 C C . ILE A 1 192 ? -20.118 8.929 30.111 1.00 47.00 192 ILE A C 1
ATOM 1545 O O . ILE A 1 192 ? -21.063 9.695 30.313 1.00 47.00 192 ILE A O 1
ATOM 1549 N N . ARG A 1 193 ? -19.814 7.967 30.984 1.00 49.25 193 ARG A N 1
ATOM 1550 C CA . ARG A 1 193 ? -20.544 7.720 32.237 1.00 49.25 193 ARG A CA 1
ATOM 1551 C C . ARG A 1 193 ? -19.593 7.703 33.420 1.00 49.25 193 ARG A C 1
ATOM 1553 O O . ARG A 1 193 ? -18.431 7.349 33.283 1.00 49.25 193 ARG A O 1
ATOM 1560 N N . SER A 1 194 ? -20.112 8.061 34.590 1.00 41.44 194 SER A N 1
ATOM 1561 C CA . SER A 1 194 ? -19.409 7.860 35.855 1.00 41.44 194 SER A CA 1
ATOM 1562 C C . SER A 1 194 ? -20.041 6.699 36.615 1.00 41.44 194 SER A C 1
ATOM 1564 O O . SER A 1 194 ? -21.260 6.702 36.821 1.00 41.44 194 SER A O 1
ATOM 1566 N N . ARG A 1 195 ? -19.234 5.720 37.036 1.00 43.97 195 ARG A N 1
ATOM 1567 C CA . ARG A 1 195 ? -19.671 4.612 37.894 1.00 43.97 195 ARG A CA 1
ATOM 1568 C C . ARG A 1 195 ? -18.616 4.322 38.953 1.00 43.97 195 ARG A C 1
ATOM 1570 O O . ARG A 1 195 ? -17.461 4.124 38.628 1.00 43.97 195 ARG A O 1
ATOM 1577 N N . ASP A 1 196 ? -19.018 4.333 40.223 1.00 49.03 196 ASP A N 1
ATOM 1578 C CA . ASP A 1 196 ? -18.147 4.031 41.373 1.00 49.03 196 ASP A CA 1
ATOM 1579 C C . ASP A 1 196 ? -16.854 4.876 41.456 1.00 49.03 196 ASP A C 1
ATOM 1581 O O . ASP A 1 196 ? -15.884 4.499 42.102 1.00 49.03 196 ASP A O 1
ATOM 1585 N N . GLY A 1 197 ? -16.877 6.070 40.853 1.00 45.09 197 GLY A N 1
ATOM 1586 C CA . GLY A 1 197 ? -15.736 6.975 40.739 1.00 45.09 197 GLY A CA 1
ATOM 1587 C C . GLY A 1 197 ? -15.131 6.986 39.339 1.00 45.09 197 GLY A C 1
ATOM 1588 O O . GLY A 1 197 ? -14.612 8.022 38.948 1.00 45.09 197 GLY A O 1
ATOM 1589 N N . GLU A 1 198 ? -15.256 5.900 38.569 1.00 44.44 198 GLU A N 1
ATOM 1590 C CA . GLU A 1 198 ? -14.589 5.632 37.280 1.00 44.44 198 GLU A CA 1
ATOM 1591 C C . GLU A 1 198 ? -15.314 6.212 36.070 1.00 44.44 198 GLU A C 1
ATOM 1593 O O . GLU A 1 198 ? -16.525 6.437 36.113 1.00 44.44 198 GLU A O 1
ATOM 1598 N N . LEU A 1 199 ? -14.557 6.490 34.999 1.00 45.44 199 LEU A N 1
ATOM 1599 C CA . LEU A 1 199 ? -15.086 6.964 33.719 1.00 45.44 199 LEU A CA 1
ATOM 1600 C C . LEU A 1 199 ? -15.308 5.781 32.776 1.00 45.44 199 LEU A C 1
ATOM 1602 O O . LEU A 1 199 ? -14.393 5.278 32.138 1.00 45.44 199 LEU A O 1
ATOM 1606 N N . GLU A 1 200 ? -16.554 5.363 32.626 1.00 48.91 200 GLU A N 1
ATOM 1607 C CA . GLU A 1 200 ? -16.919 4.325 31.669 1.00 48.91 200 GLU A CA 1
ATOM 1608 C C . GLU A 1 200 ? -17.277 4.965 30.317 1.00 48.91 200 GLU A C 1
ATOM 1610 O O . GLU A 1 200 ? -18.092 5.891 30.269 1.00 48.91 200 GLU A O 1
ATOM 1615 N N . ILE A 1 201 ? -16.730 4.452 29.210 1.00 47.97 201 ILE A N 1
ATOM 1616 C CA . ILE A 1 201 ? -17.308 4.638 27.871 1.00 47.97 201 ILE A CA 1
ATOM 1617 C C . ILE A 1 201 ? -17.959 3.298 27.476 1.00 47.97 201 ILE A C 1
ATOM 1619 O O . ILE A 1 201 ? -17.483 2.218 27.828 1.00 47.97 201 ILE A O 1
ATOM 1623 N N . ALA A 1 202 ? -19.160 3.346 26.906 1.00 39.31 202 ALA A N 1
ATOM 1624 C CA . ALA A 1 202 ? -20.083 2.209 26.926 1.00 39.31 202 ALA A CA 1
ATOM 1625 C C . ALA A 1 202 ? -19.827 1.122 25.855 1.00 39.31 202 ALA A C 1
ATOM 1627 O O . ALA A 1 202 ? -20.470 1.134 24.813 1.00 39.31 202 ALA A O 1
ATOM 1628 N N . GLY A 1 203 ? -19.022 0.100 26.163 1.00 42.94 203 GLY A N 1
ATOM 1629 C CA . GLY A 1 203 ? -18.845 -1.100 25.330 1.00 42.94 203 GLY A CA 1
ATOM 1630 C C . GLY A 1 203 ? -17.835 -2.071 25.956 1.00 42.94 203 GLY A C 1
ATOM 1631 O O . GLY A 1 203 ? -17.139 -1.725 26.906 1.00 42.94 203 GLY A O 1
ATOM 1632 N N . LYS A 1 204 ? -17.842 -3.356 25.580 1.00 33.41 204 LYS A N 1
ATOM 1633 C CA . LYS A 1 204 ? -17.173 -4.412 26.372 1.00 33.41 204 LYS A CA 1
ATOM 1634 C C . LYS A 1 204 ? -15.650 -4.465 26.153 1.00 33.41 204 LYS A C 1
ATOM 1636 O O . LYS A 1 204 ? -15.203 -5.148 25.237 1.00 33.41 204 LYS A O 1
ATOM 1641 N N . GLY A 1 205 ? -14.864 -3.954 27.104 1.00 46.47 205 GLY A N 1
ATOM 1642 C CA . GLY A 1 205 ? -13.447 -4.320 27.247 1.00 46.47 205 GLY A CA 1
ATOM 1643 C C . GLY A 1 205 ? -12.647 -3.445 28.214 1.00 46.47 205 GLY A C 1
ATOM 1644 O O . GLY A 1 205 ? -12.848 -2.237 28.271 1.00 46.47 205 GLY A O 1
ATOM 1645 N N . ASN A 1 206 ? -11.731 -4.071 28.964 1.00 40.81 206 ASN A N 1
ATOM 1646 C CA . ASN A 1 206 ? -10.745 -3.396 29.815 1.00 40.81 206 ASN A CA 1
ATOM 1647 C C . ASN A 1 206 ? -9.549 -2.965 28.943 1.00 40.81 206 ASN A C 1
ATOM 1649 O O . ASN A 1 206 ? -9.091 -3.745 28.101 1.00 40.81 206 ASN A O 1
ATOM 1653 N N . ILE A 1 207 ? -9.065 -1.733 29.101 1.00 47.31 207 ILE A N 1
ATOM 1654 C CA . ILE A 1 207 ? -8.022 -1.147 28.246 1.00 47.31 207 ILE A CA 1
ATOM 1655 C C . ILE A 1 207 ? -6.726 -1.963 28.340 1.00 47.31 207 ILE A C 1
ATOM 1657 O O . ILE A 1 207 ? -6.182 -2.188 29.420 1.00 47.31 207 ILE A O 1
ATOM 1661 N N . THR A 1 208 ? -6.181 -2.390 27.197 1.00 44.97 208 THR A N 1
ATOM 1662 C CA . THR A 1 208 ? -4.825 -2.955 27.162 1.00 44.97 208 THR A CA 1
ATOM 1663 C C . THR A 1 208 ? -3.787 -1.845 27.346 1.00 44.97 208 THR A C 1
ATOM 1665 O O . THR A 1 208 ? -3.974 -0.710 26.902 1.00 44.97 208 THR A O 1
ATOM 1668 N N . SER A 1 209 ? -2.655 -2.167 27.977 1.00 42.09 209 SER A N 1
ATOM 1669 C CA . SER A 1 209 ? -1.588 -1.214 28.331 1.00 42.09 209 SER A CA 1
ATOM 1670 C C . SER A 1 209 ? -1.079 -0.354 27.166 1.00 42.09 209 SER A C 1
ATOM 1672 O O . SER A 1 209 ? -0.635 0.766 27.392 1.00 42.09 209 SER A O 1
ATOM 1674 N N . LYS A 1 210 ? -1.183 -0.828 25.917 1.00 38.69 210 LYS A N 1
ATOM 1675 C CA . LYS A 1 210 ? -0.827 -0.054 24.718 1.00 38.69 210 LYS A CA 1
ATOM 1676 C C . LYS A 1 210 ? -1.755 1.140 24.479 1.00 38.69 210 LYS A C 1
ATOM 1678 O O . LYS A 1 210 ? -1.266 2.218 24.167 1.00 38.69 210 LYS A O 1
ATOM 1683 N N . ILE A 1 211 ? -3.064 0.973 24.672 1.00 45.84 211 ILE A N 1
ATOM 1684 C CA . ILE A 1 211 ? -4.057 2.042 24.482 1.00 45.84 211 ILE A CA 1
ATOM 1685 C C . ILE A 1 211 ? -3.980 3.038 25.643 1.00 45.84 211 ILE A C 1
ATOM 1687 O O . ILE A 1 211 ? -3.979 4.243 25.409 1.00 45.84 211 ILE A O 1
ATOM 1691 N N . ALA A 1 212 ? -3.798 2.555 26.879 1.00 47.97 212 ALA A N 1
ATOM 1692 C CA . ALA A 1 212 ? -3.527 3.422 28.028 1.00 47.97 212 ALA A CA 1
ATOM 1693 C C . ALA A 1 212 ? -2.250 4.255 27.819 1.00 47.97 212 ALA A C 1
ATOM 1695 O O . ALA A 1 212 ? -2.259 5.461 28.057 1.00 47.97 212 ALA A O 1
ATOM 1696 N N . ASN A 1 213 ? -1.177 3.643 27.307 1.00 44.84 213 ASN A N 1
ATOM 1697 C CA . ASN A 1 213 ? 0.059 4.352 26.980 1.00 44.84 213 ASN A CA 1
ATOM 1698 C C . ASN A 1 213 ? -0.128 5.335 25.821 1.00 44.84 213 ASN A C 1
ATOM 1700 O O . ASN A 1 213 ? 0.353 6.453 25.925 1.00 44.84 213 ASN A O 1
ATOM 1704 N N . ALA A 1 214 ? -0.867 4.988 24.765 1.00 44.75 214 ALA A N 1
ATOM 1705 C CA . ALA A 1 214 ? -1.126 5.899 23.648 1.00 44.75 214 ALA A CA 1
ATOM 1706 C C . ALA A 1 214 ? -1.975 7.114 24.069 1.00 44.75 214 ALA A C 1
ATOM 1708 O O . ALA A 1 214 ? -1.684 8.245 23.670 1.00 44.75 214 ALA A O 1
ATOM 1709 N N . ILE A 1 215 ? -2.985 6.904 24.923 1.00 48.59 215 ILE A N 1
ATOM 1710 C CA . ILE A 1 215 ? -3.774 7.977 25.547 1.00 48.59 215 ILE A CA 1
ATOM 1711 C C . ILE A 1 215 ? -2.870 8.828 26.451 1.00 48.59 215 ILE A C 1
ATOM 1713 O O . ILE A 1 215 ? -2.879 10.053 26.347 1.00 48.59 215 ILE A O 1
ATOM 1717 N N . SER A 1 216 ? -2.034 8.198 27.280 1.00 42.44 216 SER A N 1
ATOM 1718 C CA . SER A 1 216 ? -1.124 8.880 28.207 1.00 42.44 216 SER A CA 1
ATOM 1719 C C . SER A 1 216 ? -0.020 9.670 27.492 1.00 42.44 216 SER A C 1
ATOM 1721 O O . SER A 1 216 ? 0.267 10.804 27.864 1.00 42.44 216 SER A O 1
ATOM 1723 N N . GLU A 1 217 ? 0.562 9.140 26.418 1.00 43.84 217 GLU A N 1
ATOM 1724 C CA . GLU A 1 217 ? 1.575 9.815 25.603 1.00 43.84 217 GLU A CA 1
ATOM 1725 C C . GLU A 1 217 ? 0.983 10.992 24.828 1.00 43.84 217 GLU A C 1
ATOM 1727 O O . GLU A 1 217 ? 1.604 12.056 24.739 1.00 43.84 217 GLU A O 1
ATOM 1732 N N . ARG A 1 218 ? -0.241 10.843 24.309 1.00 45.12 218 ARG A N 1
ATOM 1733 C CA . AR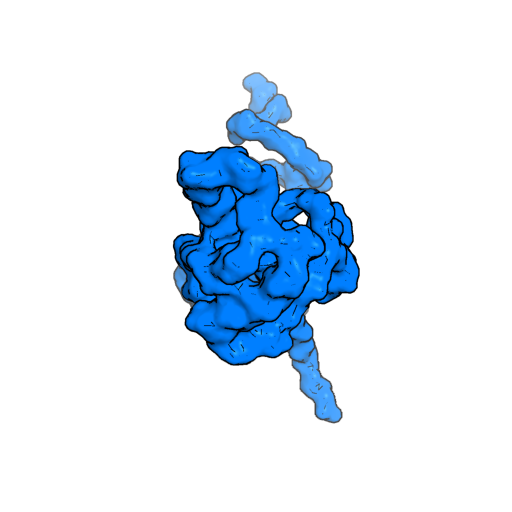G A 1 218 ? -0.958 11.928 23.634 1.00 45.12 218 ARG A CA 1
ATOM 1734 C C . ARG A 1 218 ? -1.362 13.022 24.624 1.00 45.12 218 ARG A C 1
ATOM 1736 O O . ARG A 1 218 ? -1.118 14.194 24.341 1.00 45.12 218 ARG A O 1
ATOM 1743 N N . ALA A 1 219 ? -1.836 12.651 25.814 1.00 40.62 219 ALA A N 1
ATOM 1744 C CA . ALA A 1 219 ? -2.078 13.571 26.925 1.00 40.62 219 ALA A CA 1
ATOM 1745 C C . ALA A 1 219 ? -0.782 14.264 27.397 1.00 40.62 219 ALA A C 1
ATOM 1747 O O . ALA A 1 219 ? -0.775 15.468 27.630 1.00 40.62 219 ALA A O 1
ATOM 1748 N N . ALA A 1 220 ? 0.354 13.559 27.448 1.00 38.75 220 ALA A N 1
ATOM 1749 C CA . ALA A 1 220 ? 1.664 14.122 27.797 1.00 38.75 220 ALA A CA 1
ATOM 1750 C C . ALA A 1 220 ? 2.251 15.045 26.709 1.00 38.75 220 ALA A C 1
ATOM 1752 O O . ALA A 1 220 ? 3.100 15.897 26.990 1.00 38.75 220 ALA A O 1
ATOM 1753 N N . LYS A 1 221 ? 1.827 14.873 25.453 1.00 38.47 221 LYS A N 1
ATOM 1754 C CA . LYS A 1 221 ? 2.177 15.750 24.327 1.00 38.47 221 LYS A CA 1
ATOM 1755 C C . LYS A 1 221 ? 1.333 17.027 24.347 1.00 38.47 221 LYS A C 1
ATOM 1757 O O . LYS A 1 221 ? 1.874 18.104 24.100 1.00 38.47 221 LYS A O 1
ATOM 1762 N N . LEU A 1 222 ? 0.056 16.909 24.711 1.00 38.38 222 LEU A N 1
ATOM 1763 C CA . LEU A 1 222 ? -0.885 18.022 24.872 1.00 38.38 222 LEU A CA 1
ATOM 1764 C C . LEU A 1 222 ? -0.636 18.826 26.160 1.00 38.38 222 LEU A C 1
ATOM 1766 O O . LEU A 1 222 ? -0.723 20.048 26.128 1.00 38.38 222 LEU A O 1
ATOM 1770 N N . SER A 1 223 ? -0.189 18.197 27.253 1.00 36.38 223 SER A N 1
ATOM 1771 C CA . SER A 1 223 ? 0.148 18.879 28.520 1.00 36.38 223 SER A CA 1
ATOM 1772 C C . SER A 1 223 ? 1.365 19.811 28.432 1.00 36.38 223 SER A C 1
ATOM 1774 O O . SER A 1 223 ? 1.623 20.608 29.335 1.00 36.38 223 SER A O 1
ATOM 1776 N N . LYS A 1 224 ? 2.117 19.742 27.328 1.00 36.69 224 LYS A N 1
ATOM 1777 C CA . LYS A 1 224 ? 3.211 20.669 26.995 1.00 36.69 224 LYS A CA 1
ATOM 1778 C C . LYS A 1 224 ? 2.739 21.878 26.179 1.00 36.69 224 LYS A C 1
ATOM 1780 O O . LYS A 1 224 ? 3.557 22.742 25.855 1.00 36.69 224 LYS A O 1
ATOM 1785 N N . MET A 1 225 ? 1.454 21.947 25.835 1.00 38.62 225 MET A N 1
ATOM 1786 C CA . MET A 1 225 ? 0.833 23.056 25.114 1.00 38.62 225 MET A CA 1
ATOM 1787 C C . MET A 1 225 ? 0.079 23.947 26.105 1.00 38.62 225 MET A C 1
ATOM 1789 O O . MET A 1 225 ? -0.609 23.455 26.991 1.00 38.62 225 MET A O 1
ATOM 1793 N N . CYS A 1 226 ? 0.212 25.270 25.987 1.00 41.19 226 CYS A N 1
ATOM 1794 C CA . CYS A 1 226 ? -0.639 26.176 26.755 1.00 41.19 226 CYS A CA 1
ATOM 1795 C C . CYS A 1 226 ? -1.992 26.366 26.054 1.00 41.19 226 CYS A C 1
ATOM 1797 O O . CYS A 1 226 ? -2.080 26.282 24.827 1.00 41.19 226 CYS A O 1
ATOM 1799 N N . GLU A 1 227 ? -3.015 26.692 26.842 1.00 39.28 227 GLU A N 1
ATOM 1800 C CA . GLU A 1 227 ? -4.414 26.917 26.439 1.00 39.28 227 GLU A CA 1
ATOM 1801 C C . GLU A 1 227 ? -4.557 27.829 25.201 1.00 39.28 227 GLU A C 1
ATOM 1803 O O . GLU A 1 227 ? -5.369 27.593 24.313 1.00 39.28 227 GLU A O 1
ATOM 1808 N N . PHE A 1 228 ? -3.675 28.823 25.058 1.00 37.06 228 PHE A N 1
ATOM 1809 C CA . PHE A 1 228 ? -3.667 29.738 23.913 1.00 37.06 228 PHE A CA 1
ATOM 1810 C C . PHE A 1 228 ? -3.156 29.104 22.601 1.00 37.06 228 PHE A C 1
ATOM 1812 O O . PHE A 1 228 ? -3.620 29.461 21.517 1.00 37.06 228 PHE A O 1
ATOM 1819 N N . CYS A 1 229 ? -2.203 28.170 22.671 1.00 43.09 229 CYS A N 1
ATOM 1820 C CA . CYS A 1 229 ? -1.696 27.451 21.495 1.00 43.09 229 CYS A CA 1
ATOM 1821 C C . CYS A 1 229 ? -2.687 26.389 21.004 1.00 43.09 229 CYS A C 1
ATOM 1823 O O . CYS A 1 229 ? -2.740 26.121 19.808 1.00 43.09 229 CYS A O 1
ATOM 1825 N N . LEU A 1 230 ? -3.476 25.817 21.920 1.00 40.56 230 LEU A N 1
ATOM 1826 C CA . LEU A 1 230 ? -4.542 24.862 21.608 1.00 40.56 230 LEU A CA 1
ATOM 1827 C C . LEU A 1 230 ? -5.673 25.527 20.804 1.00 40.56 230 LEU A C 1
ATOM 1829 O O . LEU A 1 230 ? -6.164 24.953 19.840 1.00 40.56 230 LEU A O 1
ATOM 1833 N N . LEU A 1 231 ? -6.015 26.779 21.129 1.00 37.28 231 LEU A N 1
ATOM 1834 C CA . LEU A 1 231 ? -7.135 27.504 20.512 1.00 37.28 231 LEU A CA 1
ATOM 1835 C C . LEU A 1 231 ? -6.815 28.199 19.176 1.00 37.28 231 LEU A C 1
ATOM 1837 O O . LEU A 1 231 ? -7.732 28.619 18.474 1.00 37.28 231 LEU A O 1
ATOM 1841 N N . SER A 1 232 ? -5.539 28.374 18.818 1.00 36.50 232 SER A N 1
ATOM 1842 C CA . SER A 1 232 ? -5.134 29.230 17.684 1.00 36.50 232 SER A CA 1
ATOM 1843 C C . SER A 1 232 ? -4.689 28.485 16.421 1.00 36.50 232 SER A C 1
ATOM 1845 O O . SER A 1 232 ? -4.448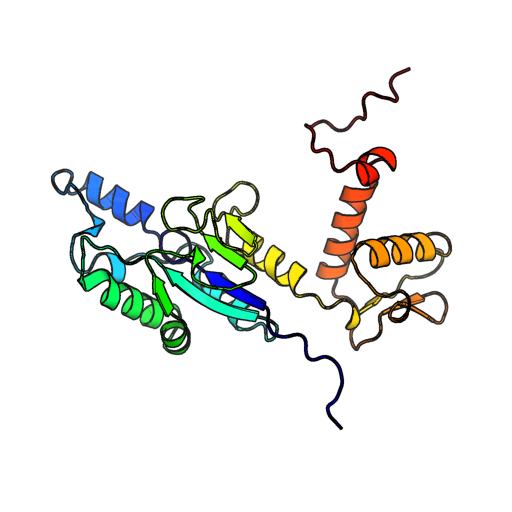 29.132 15.404 1.00 36.50 232 SER A O 1
ATOM 1847 N N . GLY A 1 233 ? -4.583 27.150 16.441 1.00 38.31 233 GLY A N 1
ATOM 1848 C CA . GLY A 1 233 ? -4.282 26.332 15.251 1.00 38.31 233 GLY A CA 1
ATOM 1849 C C . GLY A 1 233 ? -2.917 26.584 14.587 1.00 38.31 233 GLY A C 1
ATOM 1850 O O . GLY A 1 233 ? -2.622 26.021 13.536 1.00 38.31 233 GLY A O 1
ATOM 1851 N N . THR A 1 234 ? -2.064 27.426 15.170 1.00 37.19 234 THR A N 1
ATOM 1852 C CA . THR A 1 234 ? -0.734 27.743 14.640 1.00 37.19 234 THR A CA 1
ATOM 1853 C C . THR A 1 234 ? 0.255 26.602 14.877 1.00 37.19 234 THR A C 1
ATOM 1855 O O . THR A 1 234 ? 0.468 26.186 16.015 1.00 37.19 234 THR A O 1
ATOM 1858 N N . SER A 1 235 ? 0.938 26.151 13.821 1.00 41.84 235 SER A N 1
ATOM 1859 C CA . SER A 1 235 ? 2.220 25.446 13.968 1.00 41.84 235 SER A CA 1
ATOM 1860 C C . SER A 1 235 ? 3.261 26.415 14.540 1.00 41.84 235 SER A C 1
ATOM 1862 O O . SER A 1 235 ? 3.079 27.614 14.361 1.00 41.84 235 SER A O 1
ATOM 1864 N N . ILE A 1 236 ? 4.319 25.947 15.227 1.00 40.72 236 ILE A N 1
ATOM 1865 C CA . ILE A 1 236 ? 5.689 26.514 15.131 1.00 40.72 236 ILE A CA 1
ATOM 1866 C C . ILE A 1 236 ? 6.724 25.761 16.008 1.00 40.72 236 ILE A C 1
ATOM 1868 O O . ILE A 1 236 ? 6.435 25.241 17.084 1.00 40.72 236 ILE A O 1
ATOM 1872 N N . SER A 1 237 ? 7.944 25.767 15.452 1.00 36.44 237 SER A N 1
ATOM 1873 C CA . SER A 1 237 ? 9.283 25.266 15.813 1.00 36.44 237 SER A CA 1
ATOM 1874 C C . SER A 1 237 ? 9.660 24.990 17.277 1.00 36.44 237 SER A C 1
ATOM 1876 O O . SER A 1 237 ? 9.438 25.802 18.175 1.00 36.44 237 SER A O 1
ATOM 1878 N N . ALA A 1 238 ? 10.419 23.904 17.459 1.00 31.78 238 ALA A N 1
ATOM 1879 C CA . ALA A 1 238 ? 11.192 23.601 18.663 1.00 31.78 238 ALA A CA 1
ATOM 1880 C C . ALA A 1 238 ? 12.282 24.665 18.970 1.00 31.78 238 ALA A C 1
ATOM 1882 O O . ALA A 1 238 ? 12.767 25.308 18.038 1.00 31.78 238 ALA A O 1
ATOM 1883 N N . PRO A 1 239 ? 12.724 24.817 20.241 1.00 43.50 239 PRO A N 1
ATOM 1884 C CA . PRO A 1 239 ? 12.375 24.005 21.404 1.00 43.50 239 PRO A CA 1
ATOM 1885 C C . PRO A 1 239 ? 11.515 24.757 22.437 1.00 43.50 239 PRO A C 1
ATOM 1887 O O . PRO A 1 239 ? 11.945 25.718 23.067 1.00 43.50 239 PRO A O 1
ATOM 1890 N N . GLY A 1 240 ? 10.307 24.239 22.671 1.00 45.38 240 GLY A N 1
ATOM 1891 C CA . GLY A 1 240 ? 9.776 24.012 24.020 1.00 45.38 240 GLY A CA 1
ATOM 1892 C C . GLY A 1 240 ? 9.557 25.192 24.970 1.00 45.38 240 GLY A C 1
ATOM 1893 O O . GLY A 1 240 ? 9.468 24.950 26.172 1.00 45.38 240 GLY A O 1
ATOM 1894 N N . ARG A 1 241 ? 9.452 26.443 24.510 1.00 42.72 241 ARG A N 1
ATOM 1895 C CA . ARG A 1 241 ? 9.016 27.540 25.387 1.00 42.72 241 ARG A CA 1
ATOM 1896 C C . ARG A 1 241 ? 8.239 28.614 24.631 1.00 42.72 241 ARG A C 1
ATOM 1898 O O . ARG A 1 241 ? 8.716 29.198 23.663 1.00 42.72 241 ARG A O 1
ATOM 1905 N N . CYS A 1 242 ? 7.015 28.867 25.090 1.00 43.44 242 CYS A N 1
ATOM 1906 C CA . CYS A 1 242 ? 6.159 29.937 24.591 1.00 43.44 242 CYS A CA 1
ATOM 1907 C C . CYS A 1 242 ? 6.805 31.302 24.904 1.00 43.44 242 CYS A C 1
ATOM 1909 O O . CYS A 1 242 ? 6.952 31.657 26.074 1.00 43.44 242 CYS A O 1
ATOM 1911 N N . LYS A 1 243 ? 7.147 32.085 23.869 1.00 45.62 243 LYS A N 1
ATOM 1912 C CA . LYS A 1 243 ? 7.816 33.404 23.967 1.00 45.62 243 LYS A CA 1
ATOM 1913 C C . LYS A 1 243 ? 7.041 34.489 24.741 1.00 45.62 243 LYS A C 1
ATOM 1915 O O . LYS A 1 243 ? 7.536 35.598 24.880 1.00 45.62 243 LYS A O 1
ATOM 1920 N N . LYS A 1 244 ? 5.829 34.213 25.238 1.00 42.91 244 LYS A N 1
ATOM 1921 C CA . LYS A 1 244 ? 5.006 35.181 25.992 1.00 42.91 244 LYS A CA 1
ATOM 1922 C C . LYS A 1 244 ? 5.181 35.136 27.518 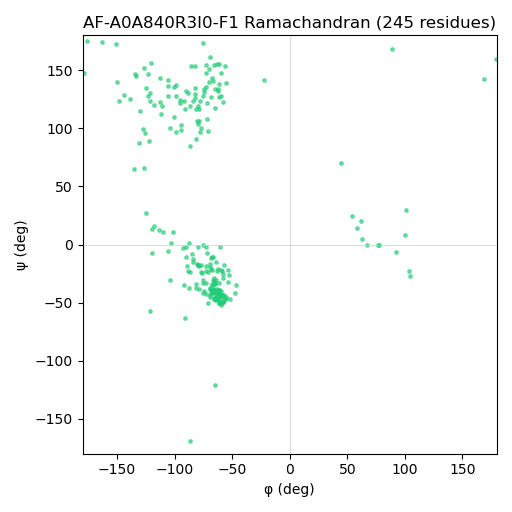1.00 42.91 244 LYS A C 1
ATOM 1924 O O . LYS A 1 244 ? 4.588 35.969 28.193 1.00 42.91 244 LYS A O 1
ATOM 1929 N N . HIS A 1 245 ? 5.989 34.216 28.053 1.00 47.31 245 HIS A N 1
ATOM 1930 C CA . HIS A 1 245 ? 6.261 34.107 29.497 1.00 47.31 245 HIS A CA 1
ATOM 1931 C C . HIS A 1 245 ? 7.716 34.418 29.894 1.00 47.31 245 HIS A C 1
ATOM 1933 O O . HIS A 1 245 ? 8.101 34.164 31.033 1.00 47.31 245 HIS A O 1
ATOM 1939 N N . GLU A 1 246 ? 8.519 34.996 28.998 1.00 38.81 246 GLU A N 1
ATOM 1940 C CA . GLU A 1 246 ? 9.762 35.661 29.402 1.00 38.81 246 GLU A CA 1
ATOM 1941 C C . GLU A 1 246 ? 9.397 37.027 29.997 1.00 38.81 246 GLU A C 1
ATOM 1943 O O . GLU A 1 246 ? 9.068 37.972 29.279 1.00 38.81 246 GLU A O 1
ATOM 1948 N N . LYS A 1 247 ? 9.372 37.091 31.329 1.00 39.50 247 LYS A N 1
ATOM 1949 C CA . LYS A 1 247 ? 9.681 38.328 32.046 1.00 39.50 247 LYS A CA 1
ATOM 1950 C C . LYS A 1 247 ? 11.185 38.408 32.241 1.00 39.50 247 LYS A C 1
ATOM 1952 O O . LYS A 1 247 ? 11.771 37.348 32.555 1.00 39.50 247 LYS A O 1
#

Mean predicted aligned error: 13.67 Å

Foldseek 3Di:
DPDDDPDAAFEEEEECDPTFFDLVVLQVVCCVVPVVPPGSLLDPPSLLPTHTDVCNQVLQVLQVPDPSHDYAYEYEADPSHPCSVVSNLNNCCVRNNPVNSVRYDHALAQLVDAGAEYEECDCDDSNVVNNPHDYRNECDPQHNHSVSVSVVVVLVSDPCLAEWDDDDPDCLVCLVVVLVVVVVVPDDNVQWDDDPNGTGRHHDDYDDPVVVVVSVVVVVVCVLDDPVRVPPPDDDDDDRDDPPPDD

InterPro domains:
  IPR010708 5'(3')-deoxyribonucleotidase [PF06941] (43-122)
  IPR023214 HAD superfamily [G3DSA:3.40.50.1000] (41-173)
  IPR036412 HAD-like superfamily [SSF56784] (9-151)

Solvent-accessible surface area (backbone atoms only — not comparable to full-atom values): 14289 Å² total; per-residue (Å²): 141,78,84,82,82,79,77,77,52,44,32,34,34,34,28,39,70,59,47,38,22,32,42,64,60,54,46,52,54,40,44,73,76,40,66,85,51,88,57,57,73,40,46,80,70,49,57,50,69,48,50,69,29,83,53,24,65,62,39,53,50,54,51,55,68,36,86,60,37,45,63,32,37,48,31,61,57,46,85,72,15,77,56,34,59,59,25,45,47,51,33,36,29,75,70,66,32,64,72,49,39,75,33,56,41,79,42,66,49,47,35,78,56,90,44,51,35,36,39,31,54,60,70,59,92,37,35,52,70,62,37,84,34,50,73,44,48,41,67,35,95,84,21,60,46,37,69,50,48,49,54,53,54,51,67,72,63,62,63,61,52,40,31,32,46,87,55,89,88,91,53,83,76,50,54,62,51,52,52,48,53,40,40,75,74,68,47,57,77,87,49,56,43,79,55,101,87,19,49,36,21,73,39,92,44,76,72,53,70,67,58,53,45,51,54,49,52,51,49,59,58,52,70,74,52,54,76,70,58,72,76,62,77,64,84,85,79,85,81,93,68,73,85,86,72,76,124

pLDDT: mean 75.18, std 25.9, range [31.78, 98.88]

Secondary structure (DSSP, 8-state):
---S--PPPEEEEE-SBTTTB-HHHHHHHHHHH-TT-S-GGGSTTTGGGPPBPTTHHHHHHHHHH-TTEEEEEEEPPPSS-TTHHHHHHHHHHHHH-HHHHHTEEE-S-GGGS--SEEEES-SSSSSGGG-SSEEEEBTSSSB-SHHHHHHHHHHHS--GGG-EE---SS-TTHHHHHHHHHHHTT--TTTEEEETTEEEESSS-BPPHHHHHHHHHHHHHHTTS-HHHHHH-----SSS--TTS--

Sequence (247 aa):
MRDEASHEPKIVYVDMDDVLCNFAQMYNESKERHPEIEYPHSVPETFLNLAPMDGAIEGFHTLSANPKLDVYILSAPSVFNPHSYTEKRLWVERHLGLDAAHRLILSPHKHLSHGDFLVDDQLDGRGQERFSGELLHFGSQQFPNWPSIVDHIEMRTIDLEDYIIDVGPGWENSVTQLAHDLIEMGFSPSSIRSRDGELEIAGKGNITSKIANAISERAAKLSKMCEFCLLSGTSISAPGRCKKHEK